Protein AF-A0AAW4BM28-F1 (afdb_monomer_lite)

pLDDT: mean 84.2, std 14.04, range [38.19, 97.25]

Secondary structure (DSSP, 8-state):
-HHHHHHHTT---TTB-GGGEEEE-TTS-EEEE-HHHHHTTS--PPPPPP-TT-EEE-PBP--TT---TTTS-GGGEEEEEESBSS-EEEE--TT--HHHHHHHTT-B-TTEEEEEEEEE-TTSPPEEE-HHHHHHTT--GGGSPP--TT-EEEEEEP---GGGTTS--S---GGGEEEE-SSBSS-EEEE--TT--HHHHHHHTT-B-TT--TT------TT--

Sequence (225 aa):
TFMDILANAGGPTRFAEARRIRVIKANGQVTRFDLTAFTEGLTSTAPPAIQSGDAIFVPEKTDMNEKSWLKVAPDQAVNVIGEVVRPGRIEWSDEMNLMDLLAHVGGPTLRADTTRIKIAIDGQQMQVFDLDAFIQNGAPRSQLPHIQAGTIIRIHDLPQDPSDNKSQWVRQASDASIYVLGQVNAPGRYRFNNDMHFLDILSAADGPTKDADLHNLRVTHRDKS

Organism: Vibrio anguillarum (NCBI:txid55601)

Structure (mmCIF, N/CA/C/O backbone):
data_AF-A0AAW4BM28-F1
#
_entry.id   AF-A0AAW4BM28-F1
#
loop_
_atom_site.group_PDB
_atom_site.id
_atom_site.type_symbol
_atom_site.label_atom_id
_atom_site.label_alt_id
_atom_site.label_comp_id
_atom_site.label_asym_id
_atom_site.label_entity_id
_atom_site.label_seq_id
_atom_site.pdbx_PDB_ins_code
_atom_site.Cartn_x
_atom_site.Cartn_y
_atom_site.Cartn_z
_atom_site.occupancy
_atom_site.B_iso_or_equiv
_atom_site.auth_seq_id
_atom_site.auth_comp_id
_atom_site.auth_asym_id
_atom_site.auth_atom_id
_atom_site.pdbx_PDB_model_num
ATOM 1 N N . THR A 1 1 ? -20.795 -0.289 37.590 1.00 84.56 1 THR A N 1
ATOM 2 C CA . THR A 1 1 ? -20.697 0.514 36.348 1.00 84.56 1 THR A CA 1
ATOM 3 C C . THR A 1 1 ? -19.813 -0.209 35.339 1.00 84.56 1 THR A C 1
ATOM 5 O O . THR A 1 1 ? -19.237 -1.227 35.702 1.00 84.56 1 THR A O 1
ATOM 8 N N . PHE A 1 2 ? -19.704 0.261 34.087 1.00 89.94 2 PHE A N 1
ATOM 9 C CA . PHE A 1 2 ? -18.805 -0.339 33.081 1.00 89.94 2 PHE A CA 1
ATOM 10 C C . PHE A 1 2 ? -17.358 -0.460 33.589 1.00 89.94 2 PHE A C 1
ATOM 12 O O . PHE A 1 2 ? -16.757 -1.528 33.493 1.00 89.94 2 PHE A O 1
ATOM 19 N N . MET A 1 3 ? -16.841 0.609 34.205 1.00 90.12 3 MET A N 1
ATOM 20 C CA . MET A 1 3 ? -15.489 0.631 34.769 1.00 90.12 3 MET A CA 1
ATOM 21 C C . MET A 1 3 ? -15.326 -0.372 35.910 1.00 90.12 3 MET A C 1
ATOM 23 O O . MET A 1 3 ? -14.330 -1.086 35.942 1.00 90.12 3 MET A O 1
ATOM 27 N N . ASP A 1 4 ? -16.324 -0.496 36.790 1.00 89.31 4 ASP A N 1
ATOM 28 C CA . ASP A 1 4 ? -16.272 -1.474 37.886 1.00 89.31 4 ASP A CA 1
ATOM 29 C C . ASP A 1 4 ? -16.245 -2.913 37.362 1.00 89.31 4 ASP A C 1
ATOM 31 O O . ASP A 1 4 ? -15.562 -3.759 37.925 1.00 89.31 4 ASP A O 1
ATOM 35 N N . ILE A 1 5 ? -16.972 -3.204 36.276 1.00 91.06 5 ILE A N 1
ATOM 36 C CA . ILE A 1 5 ? -16.986 -4.544 35.675 1.00 91.06 5 ILE A CA 1
ATOM 37 C C . ILE A 1 5 ? -15.604 -4.879 35.114 1.00 91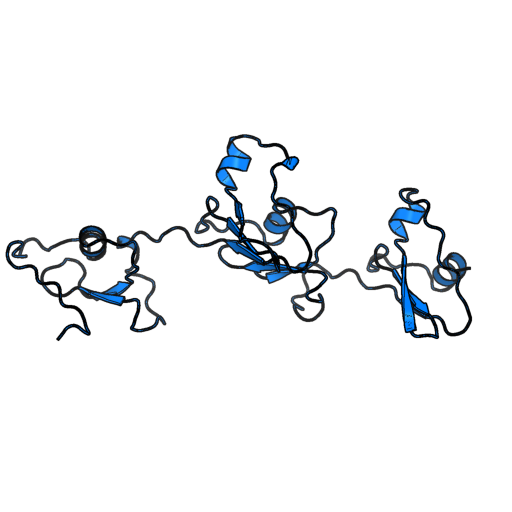.06 5 ILE A C 1
ATOM 39 O O . ILE A 1 5 ? -15.091 -5.963 35.383 1.00 91.06 5 ILE A O 1
ATOM 43 N N . LEU A 1 6 ? -14.981 -3.948 34.386 1.00 89.88 6 LEU A N 1
ATOM 44 C CA . LEU A 1 6 ? -13.621 -4.141 33.885 1.00 89.88 6 LEU A CA 1
ATOM 45 C C . LEU A 1 6 ? -12.610 -4.277 35.026 1.00 89.88 6 LEU A C 1
ATOM 47 O O . LEU A 1 6 ? -11.781 -5.179 34.982 1.00 89.88 6 LEU A O 1
ATOM 51 N N . ALA A 1 7 ? -12.694 -3.434 36.056 1.00 89.19 7 ALA A N 1
ATOM 52 C CA . ALA A 1 7 ? -11.802 -3.494 37.211 1.00 89.19 7 ALA A CA 1
ATOM 53 C C . ALA A 1 7 ? -11.936 -4.826 37.969 1.00 89.19 7 ALA A C 1
ATOM 55 O O . ALA A 1 7 ? -10.931 -5.465 38.274 1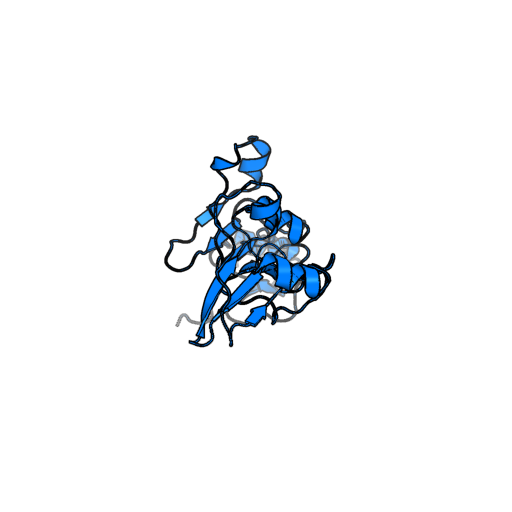.00 89.19 7 ALA A O 1
ATOM 56 N N . ASN A 1 8 ? -13.168 -5.294 38.191 1.00 91.38 8 ASN A N 1
ATOM 57 C CA . ASN A 1 8 ? -13.443 -6.584 38.828 1.00 91.38 8 ASN A CA 1
ATOM 58 C C . ASN A 1 8 ? -12.986 -7.777 37.975 1.00 91.38 8 ASN A C 1
ATOM 60 O O . ASN A 1 8 ? -12.671 -8.830 38.524 1.00 91.38 8 ASN A O 1
ATOM 64 N N . ALA A 1 9 ? -12.919 -7.618 36.650 1.00 88.62 9 ALA A N 1
ATOM 65 C CA . ALA A 1 9 ? -12.361 -8.614 35.737 1.00 88.62 9 ALA A CA 1
ATOM 66 C C . ALA A 1 9 ? -10.817 -8.598 35.676 1.00 88.62 9 ALA A C 1
ATOM 68 O O . ALA A 1 9 ? -10.231 -9.383 34.934 1.00 88.62 9 ALA A O 1
ATOM 69 N N . GLY A 1 10 ? -10.152 -7.720 36.441 1.00 89.00 10 GLY A N 1
ATOM 70 C CA . GLY A 1 10 ? -8.694 -7.555 36.442 1.00 89.00 10 GLY A CA 1
ATOM 71 C C . GLY A 1 10 ? -8.168 -6.533 35.428 1.00 89.00 10 GLY A C 1
ATOM 72 O O . GLY A 1 10 ? -6.957 -6.385 35.281 1.00 89.00 10 GLY A O 1
ATOM 73 N N . GLY A 1 11 ? -9.061 -5.804 34.759 1.00 88.56 11 GLY A N 1
ATOM 74 C CA . GLY A 1 11 ? -8.739 -4.813 33.738 1.00 88.56 11 GLY A CA 1
ATOM 75 C C . GLY A 1 11 ? -8.318 -5.421 32.390 1.00 88.56 11 GLY A C 1
ATOM 76 O O . GLY A 1 11 ? -8.110 -6.630 32.269 1.00 88.56 11 GLY A O 1
ATOM 77 N N . PRO A 1 12 ? -8.192 -4.590 31.340 1.00 88.50 12 PRO A N 1
ATOM 78 C CA . PRO A 1 12 ? -7.595 -5.019 30.081 1.00 88.50 12 PRO A CA 1
ATOM 79 C C . PRO A 1 12 ? -6.132 -5.424 30.296 1.00 88.50 12 PRO A C 1
ATOM 81 O O . PRO A 1 12 ? -5.362 -4.710 30.938 1.00 88.50 12 PRO A O 1
ATOM 84 N N . THR A 1 13 ? -5.727 -6.558 29.729 1.00 89.44 13 THR A N 1
ATOM 85 C CA . THR A 1 13 ? -4.322 -6.982 29.759 1.00 89.44 13 THR A CA 1
ATOM 86 C C . THR A 1 13 ? -3.490 -6.175 28.754 1.00 89.44 13 THR A C 1
ATOM 88 O O . THR A 1 13 ? -4.023 -5.482 27.889 1.00 89.44 13 THR A O 1
ATOM 91 N N . ARG A 1 14 ? -2.156 -6.311 28.783 1.00 82.44 14 ARG A N 1
ATOM 92 C CA . ARG A 1 14 ? -1.272 -5.691 27.770 1.00 82.44 14 ARG A CA 1
ATOM 93 C C . ARG A 1 14 ? -1.559 -6.137 26.328 1.00 82.44 14 ARG A C 1
ATOM 95 O O . ARG A 1 14 ? -1.198 -5.425 25.387 1.00 82.44 14 ARG A O 1
ATOM 102 N N . PHE A 1 15 ? -2.196 -7.298 26.185 1.00 81.94 15 PHE A N 1
ATOM 103 C CA . PHE A 1 15 ? -2.606 -7.897 24.921 1.00 81.94 15 PHE A CA 1
ATOM 104 C C . PHE A 1 15 ? -4.024 -7.506 24.514 1.00 81.94 15 PHE A C 1
ATOM 106 O O . PHE A 1 15 ? -4.463 -7.911 23.456 1.00 81.94 15 PHE A O 1
ATOM 113 N N . ALA A 1 16 ? -4.765 -6.749 25.322 1.00 85.75 16 ALA A N 1
ATOM 114 C CA . ALA A 1 16 ? -6.106 -6.310 24.963 1.00 85.75 16 ALA A CA 1
ATOM 115 C C . ALA A 1 16 ? -6.064 -5.113 24.003 1.00 85.75 16 ALA A C 1
ATOM 117 O O . ALA A 1 16 ? -5.317 -4.155 24.226 1.00 85.75 16 ALA A O 1
ATOM 118 N N . GLU A 1 17 ? -6.911 -5.132 22.977 1.00 89.31 17 GLU A N 1
ATOM 119 C CA . GLU A 1 17 ? -7.177 -3.984 22.114 1.00 89.31 17 GLU A CA 1
ATOM 120 C C . GLU A 1 17 ? -8.236 -3.083 22.770 1.00 89.31 17 GLU A C 1
ATOM 122 O O . GLU A 1 17 ? -9.439 -3.150 22.498 1.00 89.31 17 GLU A O 1
ATOM 127 N N . ALA A 1 18 ? -7.766 -2.264 23.716 1.00 90.44 18 ALA A N 1
ATOM 128 C CA . ALA A 1 18 ? -8.596 -1.407 24.558 1.00 90.44 18 ALA A CA 1
ATOM 129 C C . ALA A 1 18 ? -9.299 -0.270 23.793 1.00 90.44 18 ALA A C 1
ATOM 131 O O . ALA A 1 18 ? -10.268 0.290 24.314 1.00 90.44 18 ALA A O 1
ATOM 132 N N . ARG A 1 19 ? -8.884 0.042 22.557 1.00 90.00 19 ARG A N 1
ATOM 133 C CA . ARG A 1 19 ? -9.572 1.038 21.722 1.00 90.00 19 ARG A CA 1
ATOM 134 C C . ARG A 1 19 ? -10.834 0.492 21.063 1.00 90.00 19 ARG A C 1
ATOM 136 O O . ARG A 1 19 ? -11.683 1.257 20.617 1.00 90.00 19 ARG A O 1
ATOM 143 N N . ARG A 1 20 ? -10.984 -0.837 20.991 1.00 87.31 20 ARG A N 1
ATOM 144 C CA . ARG A 1 20 ? -12.067 -1.506 20.244 1.00 87.31 20 ARG A CA 1
ATOM 145 C C . ARG A 1 20 ? -12.963 -2.374 21.124 1.00 87.31 20 ARG A C 1
ATOM 147 O O . ARG A 1 20 ? -13.491 -3.389 20.661 1.00 87.31 20 ARG A O 1
ATOM 154 N N . ILE A 1 21 ? -13.177 -1.984 22.381 1.00 91.75 21 ILE A N 1
ATOM 155 C CA . ILE A 1 21 ? -14.099 -2.704 23.267 1.00 91.75 21 ILE A CA 1
ATOM 156 C C . ILE A 1 21 ? -15.520 -2.632 22.695 1.00 91.75 21 ILE A C 1
ATOM 158 O O . ILE A 1 21 ? -15.970 -1.596 22.200 1.00 91.75 21 ILE A O 1
ATOM 162 N N . ARG A 1 22 ? -16.245 -3.753 22.756 1.00 93.62 22 ARG A N 1
ATOM 163 C CA . ARG A 1 22 ? -17.639 -3.858 22.312 1.00 93.62 22 ARG A CA 1
ATOM 164 C C . ARG A 1 22 ? -18.534 -4.231 23.483 1.00 93.62 22 ARG A C 1
ATOM 166 O O . ARG A 1 22 ? -18.273 -5.208 24.176 1.00 93.62 22 ARG A O 1
ATOM 173 N N . VAL A 1 23 ? -19.619 -3.492 23.660 1.00 94.50 23 VAL A N 1
ATOM 174 C CA . VAL A 1 23 ? -20.733 -3.861 24.533 1.00 94.50 23 VAL A CA 1
ATOM 175 C C . VAL A 1 23 ? -21.824 -4.453 23.656 1.00 94.50 23 VAL A C 1
ATOM 177 O O . VAL A 1 23 ? -22.392 -3.762 22.813 1.00 94.50 23 VAL A O 1
ATOM 180 N N . ILE A 1 24 ? -22.090 -5.740 23.836 1.00 94.31 24 ILE A N 1
ATOM 181 C CA . ILE A 1 24 ? -23.128 -6.488 23.135 1.00 94.31 24 ILE A CA 1
ATOM 182 C C . ILE A 1 24 ? -24.338 -6.517 24.061 1.00 94.31 24 ILE A C 1
ATOM 184 O O . ILE A 1 24 ? -24.315 -7.170 25.102 1.00 94.31 24 ILE A O 1
ATOM 188 N N . LYS A 1 25 ? -25.374 -5.760 23.713 1.00 92.88 25 LYS A N 1
ATOM 189 C CA . LYS A 1 25 ? -26.609 -5.661 24.486 1.00 92.88 25 LYS A CA 1
ATOM 190 C C . LYS A 1 25 ? -27.423 -6.948 24.352 1.00 92.88 25 LYS A C 1
ATOM 192 O O . LYS A 1 25 ? -27.360 -7.617 23.321 1.00 92.88 25 LYS A O 1
ATOM 197 N N . ALA A 1 26 ? -28.258 -7.251 25.345 1.00 91.62 26 ALA A N 1
ATOM 198 C CA . ALA A 1 26 ? -29.120 -8.443 25.328 1.00 91.62 26 ALA A CA 1
ATOM 199 C C . ALA A 1 26 ? -30.047 -8.541 24.091 1.00 91.62 26 ALA A C 1
ATOM 201 O O . ALA A 1 26 ? -30.439 -9.631 23.686 1.00 91.62 26 ALA A O 1
ATOM 202 N N . ASN A 1 27 ? -30.386 -7.406 23.469 1.00 90.75 27 ASN A N 1
ATOM 203 C CA . ASN A 1 27 ? -31.191 -7.328 22.242 1.00 90.75 27 ASN A CA 1
ATOM 204 C C . ASN A 1 27 ? -30.371 -7.478 20.940 1.00 90.75 27 ASN A C 1
ATOM 206 O O . ASN A 1 27 ? -30.922 -7.307 19.855 1.00 90.75 27 ASN A O 1
ATOM 210 N N . GLY A 1 28 ? -29.063 -7.737 21.033 1.00 88.44 28 GLY A N 1
ATOM 211 C CA . GLY A 1 28 ? -28.145 -7.849 19.898 1.00 88.44 28 GLY A CA 1
ATOM 212 C C . GLY A 1 28 ? -27.528 -6.529 19.423 1.00 88.44 28 GLY A C 1
ATOM 213 O O . GLY A 1 28 ? -26.670 -6.553 18.542 1.00 88.44 28 GLY A O 1
ATOM 214 N N . GLN A 1 29 ? -27.906 -5.377 19.990 1.00 92.69 29 GLN A N 1
ATOM 215 C CA . GLN A 1 29 ? -27.270 -4.099 19.661 1.00 92.69 29 GLN A CA 1
ATOM 216 C C . GLN A 1 29 ? -25.808 -4.093 20.123 1.00 92.69 29 GLN A C 1
ATOM 218 O O . GLN A 1 29 ? -25.507 -4.487 21.246 1.00 92.69 29 GLN A O 1
ATOM 223 N N . VAL A 1 30 ? -24.896 -3.613 19.276 1.00 91.38 30 VAL A N 1
ATOM 224 C CA . VAL A 1 30 ? -23.469 -3.520 19.608 1.00 91.38 30 VAL A CA 1
ATOM 225 C C . VAL A 1 30 ? -23.051 -2.060 19.703 1.00 91.38 30 VAL A C 1
ATOM 227 O O . VAL A 1 30 ? -23.135 -1.321 18.724 1.00 91.38 30 VAL A O 1
ATOM 230 N N . THR A 1 31 ? -22.544 -1.666 20.867 1.00 92.50 31 THR A N 1
ATOM 231 C CA . THR A 1 31 ? -21.975 -0.337 21.109 1.00 92.50 31 THR A CA 1
ATOM 232 C C . THR A 1 31 ? -20.461 -0.455 21.232 1.00 92.50 31 THR A C 1
ATOM 234 O O . THR A 1 31 ? -19.963 -1.250 22.027 1.00 92.50 31 THR A O 1
ATOM 237 N N . ARG A 1 32 ? -19.713 0.323 20.445 1.00 91.25 32 ARG A N 1
ATOM 238 C CA . ARG A 1 32 ? -18.247 0.398 20.549 1.00 91.25 32 ARG A CA 1
ATOM 239 C C . ARG A 1 32 ? -17.847 1.413 21.619 1.00 91.25 32 ARG A C 1
ATOM 241 O O . ARG A 1 32 ? -18.526 2.424 21.787 1.00 91.25 32 ARG A O 1
ATOM 248 N N . PHE A 1 33 ? -16.754 1.145 22.321 1.00 93.06 33 PHE A N 1
ATOM 249 C CA . PHE A 1 33 ? -16.186 2.045 23.316 1.00 93.06 33 PHE A CA 1
ATOM 250 C C . PHE A 1 33 ? -14.657 2.001 23.265 1.00 93.06 33 PHE A C 1
ATOM 252 O O . PHE A 1 33 ? -14.063 0.929 23.373 1.00 93.06 33 PHE A O 1
ATOM 259 N N . ASP A 1 34 ? -14.042 3.173 23.115 1.00 92.62 34 ASP A N 1
ATOM 260 C CA . ASP A 1 34 ? -12.593 3.342 23.191 1.00 92.62 34 ASP A CA 1
ATOM 261 C C . ASP A 1 34 ? -12.208 3.702 24.628 1.00 92.62 34 ASP A C 1
ATOM 263 O O . ASP A 1 34 ? -12.364 4.842 25.079 1.00 92.62 34 ASP A O 1
ATOM 267 N N . LEU A 1 35 ? -11.735 2.700 25.368 1.00 92.31 35 LEU A N 1
ATOM 268 C CA . LEU A 1 35 ? -11.329 2.884 26.755 1.00 92.31 35 LEU A CA 1
ATOM 269 C C . LEU A 1 35 ? -10.053 3.720 26.862 1.00 92.31 35 LEU A C 1
ATOM 271 O O . LEU A 1 35 ? -9.940 4.514 27.792 1.00 92.31 35 LEU A O 1
ATOM 275 N N . THR A 1 36 ? -9.115 3.566 25.925 1.00 90.38 36 THR A N 1
ATOM 276 C CA . THR A 1 36 ? -7.850 4.308 25.928 1.00 90.38 36 THR A CA 1
ATOM 277 C C . THR A 1 36 ? -8.111 5.799 25.766 1.00 90.38 36 THR A C 1
ATOM 279 O O . THR A 1 36 ? -7.716 6.578 26.635 1.00 90.38 36 THR A O 1
ATOM 282 N N . ALA A 1 37 ? -8.869 6.188 24.736 1.00 89.31 37 ALA A N 1
ATOM 283 C CA . ALA A 1 37 ? -9.230 7.580 24.495 1.00 89.31 37 ALA A CA 1
ATOM 284 C C . ALA A 1 37 ? -9.991 8.191 25.681 1.00 89.31 37 ALA A C 1
ATOM 286 O O . ALA A 1 37 ? -9.775 9.355 26.015 1.00 89.31 37 ALA A O 1
ATOM 287 N N . PHE A 1 38 ? -10.858 7.416 26.343 1.00 91.06 38 PHE A N 1
ATOM 288 C CA . PHE A 1 38 ? -11.575 7.874 27.535 1.00 91.06 38 PHE A CA 1
ATOM 289 C C . PHE A 1 38 ? -10.628 8.130 28.714 1.00 91.06 38 PHE A C 1
ATOM 291 O O . PHE A 1 38 ? -10.692 9.189 29.337 1.00 91.06 38 PHE A O 1
ATOM 298 N N . THR A 1 39 ? -9.718 7.196 29.009 1.00 89.00 39 THR A N 1
ATOM 299 C CA . THR A 1 39 ? -8.767 7.336 30.126 1.00 89.00 39 THR A CA 1
ATOM 300 C C . THR A 1 39 ? -7.719 8.423 29.902 1.00 89.00 39 THR A C 1
ATOM 302 O O . THR A 1 39 ? -7.271 9.041 30.863 1.00 89.00 39 THR A O 1
ATOM 305 N N . GLU A 1 40 ? -7.355 8.685 28.645 1.00 91.25 40 GLU A N 1
ATOM 306 C CA . GLU A 1 40 ? -6.420 9.746 28.253 1.00 91.25 40 GLU A CA 1
ATOM 307 C C . GLU A 1 40 ? -7.104 11.120 28.122 1.00 91.25 40 GLU A C 1
ATOM 309 O O . GLU A 1 40 ? -6.440 12.120 27.857 1.00 91.25 40 GLU A O 1
ATOM 314 N N . GLY A 1 41 ? -8.429 11.194 28.309 1.00 89.38 41 GLY A N 1
ATOM 315 C CA . GLY A 1 41 ? -9.197 12.435 28.178 1.00 89.38 41 GLY A CA 1
ATOM 316 C C . GLY A 1 41 ? -9.321 12.945 26.737 1.00 89.38 41 GLY A C 1
ATOM 317 O O . GLY A 1 41 ? -9.676 14.102 26.526 1.00 89.38 41 GLY A O 1
ATOM 318 N N . LEU A 1 42 ? -9.048 12.094 25.745 1.00 85.44 42 LEU A N 1
ATOM 319 C CA . LEU A 1 42 ? -9.147 12.406 24.315 1.00 85.44 42 LEU A CA 1
ATOM 320 C C . LEU A 1 42 ? -10.594 12.368 23.800 1.00 85.44 42 LEU A C 1
ATOM 322 O O . LEU A 1 42 ? -10.876 12.841 22.701 1.00 85.44 42 LEU A O 1
ATOM 326 N N . THR A 1 43 ? -11.524 11.815 24.582 1.00 86.19 43 THR A N 1
ATOM 327 C CA . THR A 1 43 ? -12.956 11.804 24.271 1.00 86.19 43 THR A CA 1
ATOM 328 C C . THR A 1 43 ? -13.795 12.164 25.491 1.00 86.19 43 THR A C 1
ATOM 330 O O . THR A 1 43 ? -13.471 11.804 26.620 1.00 86.19 43 THR A O 1
ATOM 333 N N . SER A 1 44 ? -14.919 12.843 25.259 1.00 85.12 44 SER A N 1
ATOM 334 C CA . SER A 1 44 ? -15.956 13.093 26.274 1.00 85.12 44 SER A CA 1
ATOM 335 C C . SER A 1 44 ? -17.088 12.062 26.223 1.00 85.12 44 SER A C 1
ATOM 337 O O . SER A 1 44 ? -18.128 12.244 26.854 1.00 85.12 44 SER A O 1
ATOM 339 N N . THR A 1 45 ? -16.911 10.986 25.450 1.00 87.12 45 THR A N 1
ATOM 340 C CA . THR A 1 45 ? -17.899 9.909 25.350 1.00 87.12 45 THR A CA 1
ATOM 341 C C . THR A 1 45 ? -18.002 9.190 26.688 1.00 87.12 45 THR A C 1
ATOM 343 O O . THR A 1 45 ? -17.029 8.610 27.166 1.00 87.12 45 THR A O 1
ATOM 346 N N . ALA A 1 46 ? -19.185 9.225 27.300 1.00 88.88 46 ALA A N 1
ATOM 347 C CA . ALA A 1 46 ? -19.419 8.536 28.560 1.00 88.88 46 ALA A CA 1
ATOM 348 C C . ALA A 1 46 ? -19.326 7.006 28.382 1.00 88.88 46 ALA A C 1
ATOM 350 O O . ALA A 1 46 ? -19.740 6.487 27.339 1.00 88.88 46 ALA A O 1
ATOM 351 N N . PRO A 1 47 ? -18.850 6.263 29.400 1.00 90.50 47 PRO A N 1
ATOM 352 C CA . PRO A 1 47 ? -18.878 4.809 29.376 1.00 90.50 47 PRO A CA 1
ATOM 353 C C . PRO A 1 47 ? -20.304 4.278 29.150 1.00 90.50 47 PRO A C 1
ATOM 355 O O . PRO A 1 47 ? -21.247 4.804 29.751 1.00 90.50 47 PRO A O 1
ATOM 358 N N . PRO A 1 48 ? -20.495 3.228 28.329 1.00 90.31 48 PRO A N 1
ATOM 359 C CA . PRO A 1 48 ? -21.819 2.695 28.043 1.00 90.31 48 PRO A CA 1
ATOM 360 C C . PRO A 1 48 ? -22.522 2.195 29.309 1.00 90.31 48 PRO A C 1
ATOM 362 O O . PRO A 1 48 ? -21.912 1.561 30.173 1.00 90.31 48 PRO A O 1
ATOM 365 N N . ALA A 1 49 ? -23.832 2.429 29.402 1.00 91.56 49 ALA A N 1
ATOM 366 C CA . ALA A 1 49 ? -24.645 1.866 30.473 1.00 91.56 49 ALA A CA 1
ATOM 367 C C . ALA A 1 49 ? -24.814 0.347 30.286 1.00 91.56 49 ALA A C 1
ATOM 369 O O . ALA A 1 49 ? -25.250 -0.119 29.227 1.00 91.56 49 ALA A O 1
ATOM 370 N N . ILE A 1 50 ? -24.505 -0.410 31.341 1.00 93.38 50 ILE A N 1
ATOM 371 C CA . ILE A 1 50 ? -24.560 -1.876 31.353 1.00 93.38 50 ILE A CA 1
ATOM 372 C C . ILE A 1 50 ? -25.799 -2.348 32.108 1.00 93.38 50 ILE A C 1
ATOM 374 O O . ILE A 1 50 ? -26.106 -1.853 33.193 1.00 93.38 50 ILE A O 1
ATOM 378 N N . GLN A 1 51 ? -26.505 -3.304 31.517 1.00 92.75 51 GLN A N 1
ATOM 379 C CA . GLN A 1 51 ? -27.707 -3.938 32.042 1.00 92.75 51 GLN A CA 1
ATOM 380 C C . GLN A 1 51 ? -27.519 -5.457 32.123 1.00 92.75 51 GLN A C 1
ATOM 382 O O . GLN A 1 51 ? -26.555 -6.019 31.604 1.00 92.75 51 GLN A O 1
ATOM 387 N N . SER A 1 52 ? -28.448 -6.130 32.803 1.00 91.06 52 SER A N 1
ATOM 388 C CA . SER A 1 52 ? -28.449 -7.591 32.870 1.00 91.06 52 SER A CA 1
ATOM 389 C C . SER A 1 52 ? -28.599 -8.196 31.470 1.00 91.06 52 SER A C 1
ATOM 391 O O . SER A 1 52 ? -29.425 -7.736 30.682 1.00 91.06 52 SER A O 1
ATOM 393 N N . GLY A 1 53 ? -27.795 -9.217 31.172 1.00 90.56 53 GLY A N 1
ATOM 394 C CA . GLY A 1 53 ? -27.759 -9.877 29.864 1.00 90.56 53 GLY A CA 1
ATOM 395 C C . GLY A 1 53 ? -26.819 -9.236 28.839 1.00 90.56 53 GLY A C 1
ATOM 396 O O . GLY A 1 53 ? -26.633 -9.809 27.770 1.00 90.56 53 GLY A O 1
ATOM 397 N N . ASP A 1 54 ? -26.201 -8.094 29.148 1.00 94.56 54 ASP A N 1
ATOM 398 C CA . ASP A 1 54 ? -25.159 -7.521 28.297 1.00 94.56 54 ASP A CA 1
ATOM 399 C C . ASP A 1 54 ? -23.837 -8.295 28.438 1.00 94.56 54 ASP A C 1
ATOM 401 O O . ASP A 1 54 ? -23.494 -8.790 29.514 1.00 94.56 54 ASP A O 1
ATOM 405 N N . ALA A 1 55 ? -23.050 -8.329 27.364 1.00 92.38 55 ALA A N 1
ATOM 406 C CA . ALA A 1 55 ? -21.693 -8.860 27.358 1.00 92.38 55 ALA A CA 1
ATOM 407 C C . ALA A 1 55 ? -20.684 -7.772 26.971 1.00 92.38 55 ALA A C 1
ATOM 409 O O . ALA A 1 55 ? -20.903 -7.005 26.033 1.00 92.38 55 ALA A O 1
ATOM 410 N N . ILE A 1 56 ? -19.549 -7.727 27.671 1.00 93.06 56 ILE A N 1
ATOM 411 C CA . ILE A 1 56 ? -18.412 -6.877 27.308 1.00 93.06 56 ILE A CA 1
ATOM 412 C C . ILE A 1 56 ? -17.383 -7.761 26.614 1.00 93.06 56 ILE A C 1
ATOM 414 O O . ILE A 1 56 ? -16.841 -8.690 27.208 1.00 93.06 56 ILE A O 1
ATOM 418 N N . PHE A 1 57 ? -17.119 -7.466 25.350 1.00 92.44 57 PHE A N 1
ATOM 419 C CA . PHE A 1 57 ? -16.106 -8.132 24.555 1.00 92.44 57 PHE A CA 1
ATOM 420 C C . PHE A 1 57 ? -14.893 -7.216 24.407 1.00 92.44 57 PHE A C 1
ATOM 422 O O . PHE A 1 57 ? -14.987 -6.135 23.818 1.00 92.44 57 PHE A O 1
ATOM 429 N N . VAL A 1 58 ? -13.754 -7.675 24.916 1.00 91.69 58 VAL A N 1
ATOM 430 C CA . VAL A 1 58 ? -12.458 -7.012 24.769 1.00 91.69 58 VAL A CA 1
ATOM 431 C C . VAL A 1 58 ? -11.637 -7.837 23.774 1.00 91.69 58 VAL A C 1
ATOM 433 O O . VAL A 1 58 ? -11.270 -8.964 24.108 1.00 91.69 58 VAL A O 1
ATOM 436 N N . PRO A 1 59 ? -11.401 -7.339 22.547 1.00 82.25 59 PRO A N 1
ATOM 437 C CA . PRO A 1 59 ? -10.575 -8.054 21.585 1.00 82.25 59 PRO A CA 1
ATOM 438 C C . PRO A 1 59 ? -9.127 -8.156 22.067 1.00 82.25 59 PRO A C 1
ATOM 440 O O . PRO A 1 59 ? -8.649 -7.322 22.835 1.00 82.25 59 PRO A O 1
ATOM 443 N N . GLU A 1 60 ? -8.421 -9.170 21.584 1.00 83.62 60 GLU A N 1
ATOM 444 C CA . GLU A 1 60 ? -6.965 -9.227 21.662 1.00 83.62 60 GLU A CA 1
ATOM 445 C C . GLU A 1 60 ? -6.372 -8.304 20.587 1.00 83.62 60 GLU A C 1
ATOM 447 O O . GLU A 1 60 ? -6.937 -8.173 19.500 1.00 83.62 60 GLU A O 1
ATOM 452 N N . LYS A 1 61 ? -5.239 -7.667 20.882 1.00 78.69 61 LYS A N 1
ATOM 453 C CA . LYS A 1 61 ? -4.395 -7.018 19.887 1.00 78.69 61 LYS A CA 1
ATOM 454 C C . LYS A 1 61 ? -3.981 -8.084 18.897 1.00 78.69 61 LYS A C 1
ATOM 456 O O . LYS A 1 61 ? -3.396 -9.097 19.268 1.00 78.69 61 LYS A O 1
ATOM 461 N N . THR A 1 62 ? -4.274 -7.848 17.636 1.00 65.50 62 THR A N 1
ATOM 462 C CA . THR A 1 62 ? -3.774 -8.667 16.546 1.00 65.50 62 THR A CA 1
ATOM 463 C C . THR A 1 62 ? -2.257 -8.510 16.529 1.00 65.50 62 THR A C 1
ATOM 465 O O . THR A 1 62 ? -1.728 -7.502 16.061 1.00 65.50 62 THR A O 1
ATOM 468 N N . ASP A 1 63 ? -1.544 -9.475 17.119 1.00 55.44 63 ASP A N 1
ATOM 469 C CA . ASP A 1 63 ? -0.090 -9.541 17.028 1.00 55.44 63 ASP A CA 1
ATOM 470 C C . ASP A 1 63 ? 0.277 -9.471 15.546 1.00 55.44 63 ASP A C 1
ATOM 472 O O . ASP A 1 63 ? -0.134 -10.312 14.742 1.00 55.44 63 ASP A O 1
ATOM 476 N N . MET A 1 64 ? 1.087 -8.474 15.190 1.00 52.84 64 MET A N 1
ATOM 477 C CA . MET A 1 64 ? 1.534 -8.191 13.819 1.00 52.84 64 MET A CA 1
ATOM 478 C C . MET A 1 64 ? 2.275 -9.374 13.153 1.00 52.84 64 MET A C 1
ATOM 480 O O . MET A 1 64 ? 2.639 -9.297 11.982 1.00 52.84 64 MET A O 1
ATOM 484 N N . ASN A 1 65 ? 2.499 -10.471 13.887 1.00 51.78 65 ASN A N 1
ATOM 485 C CA . ASN A 1 65 ? 3.192 -11.678 13.448 1.00 51.78 65 ASN A CA 1
ATOM 486 C C . ASN A 1 65 ? 2.286 -12.904 13.226 1.00 51.78 65 ASN A C 1
ATOM 488 O O . ASN A 1 65 ? 2.767 -13.896 12.670 1.00 51.78 65 ASN A O 1
ATOM 492 N N . GLU A 1 66 ? 1.000 -12.885 13.594 1.00 47.00 66 GLU A N 1
ATOM 493 C CA . GLU A 1 66 ? 0.111 -14.004 13.265 1.00 47.00 66 GLU A CA 1
ATOM 494 C C . GLU A 1 66 ? -0.497 -13.827 11.871 1.00 47.00 66 GLU A C 1
ATOM 496 O O . GLU A 1 66 ? -1.402 -13.027 11.644 1.00 47.00 66 GLU A O 1
ATOM 501 N N . LYS A 1 67 ? -0.015 -14.645 10.924 1.00 45.19 67 LYS A N 1
ATOM 502 C CA . LYS A 1 67 ? -0.559 -14.828 9.567 1.00 45.19 67 LYS A CA 1
ATOM 503 C C . LYS A 1 67 ? -1.968 -15.438 9.580 1.00 45.19 67 LYS A C 1
ATOM 505 O O . LYS A 1 67 ? -2.210 -16.466 8.951 1.00 45.19 67 LYS A O 1
ATOM 510 N N . SER A 1 68 ? -2.922 -14.830 10.271 1.00 47.66 68 SER A N 1
ATOM 511 C CA . SER A 1 68 ? -4.325 -15.189 10.142 1.00 47.66 68 SER A CA 1
ATOM 512 C C . SER A 1 68 ? -5.036 -14.103 9.350 1.00 47.66 68 SER A C 1
ATOM 514 O O . SER A 1 68 ? -5.734 -13.249 9.886 1.00 47.66 68 SER A O 1
ATOM 516 N N . TRP A 1 69 ? -4.895 -14.179 8.027 1.00 51.72 69 TRP A N 1
ATOM 517 C CA . TRP A 1 69 ? -5.728 -13.445 7.065 1.00 51.72 69 TRP A CA 1
ATOM 518 C C . TRP A 1 69 ? -7.241 -13.698 7.271 1.00 51.72 69 TRP A C 1
ATOM 520 O O . TRP A 1 69 ? -8.062 -12.992 6.694 1.00 51.72 69 TRP A O 1
ATOM 530 N N . LEU A 1 70 ? -7.599 -14.679 8.112 1.00 50.56 70 LEU A N 1
ATOM 531 C CA . LEU A 1 70 ? -8.949 -15.007 8.572 1.00 50.56 70 LEU A CA 1
ATOM 532 C C . LEU A 1 70 ? -9.431 -14.174 9.779 1.00 50.56 70 LEU A C 1
ATOM 534 O O . LEU A 1 70 ? -10.637 -14.113 9.996 1.00 50.56 70 LEU A O 1
ATOM 538 N N . LYS A 1 71 ? -8.541 -13.553 10.574 1.00 51.91 71 LYS A N 1
ATOM 539 C CA . LYS A 1 71 ? -8.922 -12.829 11.808 1.00 51.91 71 LYS A CA 1
ATOM 540 C C . LYS A 1 71 ? -9.318 -11.367 11.573 1.00 51.91 71 LYS A C 1
ATOM 542 O O . LYS A 1 71 ? -10.109 -10.839 12.348 1.00 51.91 71 LYS A O 1
ATOM 547 N N . VAL A 1 72 ? -8.823 -10.724 10.511 1.00 57.12 72 VAL A N 1
ATOM 548 C CA . VAL A 1 72 ? -9.172 -9.328 10.195 1.00 57.12 72 VAL A CA 1
ATOM 549 C C . VAL A 1 72 ? -10.297 -9.302 9.166 1.00 57.12 72 VAL A C 1
ATOM 551 O O . VAL A 1 72 ? -10.107 -9.675 8.000 1.00 57.12 72 VAL A O 1
ATOM 554 N N . ALA A 1 73 ? -11.481 -8.878 9.602 1.00 61.31 73 ALA A N 1
ATOM 555 C CA . ALA A 1 73 ? -12.647 -8.779 8.740 1.00 61.31 73 ALA A CA 1
ATOM 556 C C . ALA A 1 73 ? -12.385 -7.794 7.571 1.00 61.31 73 ALA A C 1
ATOM 558 O O . ALA A 1 73 ? -11.632 -6.830 7.740 1.00 61.31 73 ALA A O 1
ATOM 559 N N . PRO A 1 74 ? -12.922 -8.041 6.357 1.00 61.34 74 PRO A N 1
ATOM 560 C CA . PRO A 1 74 ? -12.642 -7.209 5.179 1.00 61.34 74 PRO A CA 1
ATOM 561 C C . PRO A 1 74 ? -12.981 -5.723 5.369 1.00 61.34 74 PRO A C 1
ATOM 563 O O . PRO A 1 74 ? -12.311 -4.867 4.802 1.00 61.34 74 PRO A O 1
ATOM 566 N N . ASP A 1 75 ? -13.987 -5.430 6.192 1.00 71.31 75 ASP A N 1
ATOM 567 C CA . ASP A 1 75 ? -14.458 -4.092 6.564 1.00 71.31 75 ASP A CA 1
ATOM 568 C C . ASP A 1 75 ? -13.554 -3.378 7.583 1.00 71.31 75 ASP A C 1
ATOM 570 O O . ASP A 1 75 ? -13.839 -2.250 7.975 1.00 71.31 75 ASP A O 1
ATOM 574 N N . GLN A 1 76 ? -12.462 -4.012 8.018 1.00 80.50 76 GLN A N 1
ATOM 575 C CA . GLN A 1 76 ? -11.511 -3.458 8.987 1.00 80.50 76 GLN A CA 1
ATOM 576 C C . GLN A 1 76 ? -10.067 -3.475 8.484 1.00 80.50 76 GLN A C 1
ATOM 578 O O . GLN A 1 76 ? -9.136 -3.285 9.267 1.00 80.50 76 GLN A O 1
ATOM 583 N N . ALA A 1 77 ? -9.861 -3.739 7.194 1.00 88.25 77 ALA A N 1
ATOM 584 C CA . ALA A 1 77 ? -8.533 -3.983 6.663 1.00 88.25 77 ALA A CA 1
ATOM 585 C C . ALA A 1 77 ? -8.284 -3.301 5.326 1.00 88.25 77 ALA A C 1
ATOM 587 O O . ALA A 1 77 ? -9.197 -3.111 4.529 1.00 88.25 77 ALA A O 1
ATOM 588 N N . VAL A 1 78 ? -7.015 -3.030 5.050 1.00 94.00 78 VAL A N 1
ATOM 589 C CA . VAL A 1 78 ? -6.517 -2.632 3.734 1.00 94.00 78 VAL A CA 1
ATOM 590 C C . VAL A 1 78 ? -5.721 -3.792 3.152 1.00 94.00 78 VAL A C 1
ATOM 592 O O . VAL A 1 78 ? -4.964 -4.461 3.856 1.00 94.00 78 VAL A O 1
ATOM 595 N N . ASN A 1 79 ? -5.898 -4.069 1.864 1.00 94.00 79 ASN A N 1
ATOM 596 C CA . ASN A 1 79 ? -5.163 -5.127 1.183 1.00 94.00 79 ASN A CA 1
ATOM 597 C C . ASN A 1 79 ? -3.993 -4.532 0.398 1.00 94.00 79 ASN A C 1
ATOM 599 O O . ASN A 1 79 ? -4.217 -3.781 -0.549 1.00 94.00 79 ASN A O 1
ATOM 603 N N . VAL A 1 80 ? -2.761 -4.881 0.763 1.00 96.31 80 VAL A N 1
ATOM 604 C CA . VAL A 1 80 ? -1.553 -4.438 0.057 1.00 96.31 80 VAL A CA 1
ATOM 605 C C . VAL A 1 80 ? -0.995 -5.607 -0.746 1.00 96.31 80 VAL A C 1
ATOM 607 O O . VAL A 1 80 ? -0.641 -6.643 -0.184 1.00 96.31 80 VAL A O 1
ATOM 610 N N . ILE A 1 81 ? -0.921 -5.458 -2.068 1.00 92.69 81 ILE A N 1
ATOM 611 C CA . ILE A 1 81 ? -0.514 -6.527 -2.988 1.00 92.69 81 ILE A CA 1
ATOM 612 C C . ILE A 1 81 ? 0.550 -6.061 -3.985 1.00 92.69 81 ILE A C 1
ATOM 614 O O . ILE A 1 81 ? 0.637 -4.879 -4.325 1.00 92.69 81 ILE A O 1
ATOM 618 N N . GLY A 1 82 ? 1.308 -7.027 -4.504 1.00 92.31 82 GLY A N 1
ATOM 619 C CA . GLY A 1 82 ? 2.358 -6.807 -5.496 1.00 92.31 82 GLY A CA 1
ATOM 620 C C . GLY A 1 82 ? 3.739 -6.627 -4.868 1.00 92.31 82 GLY A C 1
ATOM 621 O O . GLY A 1 82 ? 4.051 -7.308 -3.892 1.00 92.31 82 GLY A O 1
ATOM 622 N N . GLU A 1 83 ? 4.556 -5.742 -5.440 1.00 94.25 83 GLU A N 1
ATOM 623 C CA . GLU A 1 83 ? 5.990 -5.605 -5.140 1.00 94.25 83 GLU A CA 1
ATOM 624 C C . GLU A 1 83 ? 6.280 -4.868 -3.821 1.00 94.25 83 GLU A C 1
ATOM 626 O O . GLU A 1 83 ? 6.776 -3.743 -3.779 1.00 94.25 83 GLU A O 1
ATOM 631 N N . VAL A 1 84 ? 5.992 -5.542 -2.709 1.00 96.06 84 VAL A N 1
ATOM 632 C CA . VAL A 1 84 ? 6.362 -5.144 -1.342 1.00 96.06 84 VAL A CA 1
ATOM 633 C C . VAL A 1 84 ? 6.988 -6.325 -0.600 1.00 96.06 84 VAL A C 1
ATOM 635 O O . VAL A 1 84 ? 6.808 -7.476 -0.994 1.00 96.06 84 VAL A O 1
ATOM 638 N N . VAL A 1 85 ? 7.718 -6.075 0.491 1.00 93.44 85 VAL A N 1
ATOM 639 C CA . VAL A 1 85 ? 8.437 -7.147 1.214 1.00 93.44 85 VAL A CA 1
ATOM 640 C C . VAL A 1 85 ? 7.480 -8.191 1.812 1.00 93.44 85 VAL A C 1
ATOM 642 O O . VAL A 1 85 ? 7.775 -9.387 1.797 1.00 93.44 85 VAL A O 1
ATOM 645 N N . ARG A 1 86 ? 6.332 -7.764 2.349 1.00 92.31 86 ARG A N 1
ATOM 646 C CA . ARG A 1 86 ? 5.315 -8.635 2.964 1.00 92.31 86 ARG A CA 1
ATOM 647 C C . ARG A 1 86 ? 3.906 -8.255 2.492 1.00 92.31 86 ARG A C 1
ATOM 649 O O . ARG A 1 86 ? 3.200 -7.563 3.225 1.00 92.31 86 ARG A O 1
ATOM 656 N N . PRO A 1 87 ? 3.475 -8.688 1.294 1.00 92.88 87 PRO A N 1
ATOM 657 C CA . PRO A 1 87 ? 2.123 -8.419 0.819 1.00 92.88 87 PRO A CA 1
ATOM 658 C C . PRO A 1 87 ? 1.092 -9.147 1.686 1.00 92.88 87 PRO A C 1
ATOM 660 O O . PRO A 1 87 ? 1.340 -10.245 2.194 1.00 92.88 87 PRO A O 1
ATOM 663 N N . GLY A 1 88 ? -0.086 -8.551 1.832 1.00 89.56 88 GLY A N 1
ATOM 664 C CA . GLY A 1 88 ? -1.173 -9.131 2.601 1.00 89.56 88 GLY A CA 1
ATOM 665 C C . GLY A 1 88 ? -2.195 -8.114 3.083 1.00 89.56 88 GLY A C 1
ATOM 666 O O . GLY A 1 88 ? -2.155 -6.923 2.771 1.00 89.56 88 GLY A O 1
ATOM 667 N N . ARG A 1 89 ? -3.133 -8.631 3.874 1.00 88.88 89 ARG A N 1
ATOM 668 C CA . ARG A 1 89 ? -4.157 -7.842 4.544 1.00 88.88 89 ARG A CA 1
ATOM 669 C C . ARG A 1 89 ? -3.578 -7.221 5.811 1.00 88.88 89 ARG A C 1
ATOM 671 O O . ARG A 1 89 ? -3.088 -7.949 6.669 1.00 88.88 89 ARG A O 1
ATOM 678 N N . ILE A 1 90 ? -3.683 -5.903 5.918 1.00 89.00 90 ILE A N 1
ATOM 679 C CA . ILE A 1 90 ? -3.224 -5.112 7.057 1.00 89.00 90 ILE A CA 1
ATOM 680 C C . ILE A 1 90 ? -4.441 -4.554 7.784 1.00 89.00 90 ILE A C 1
ATOM 682 O O . ILE A 1 90 ? -5.353 -4.025 7.148 1.00 89.00 90 ILE A O 1
ATOM 686 N N . GLU A 1 91 ? -4.473 -4.687 9.107 1.00 87.62 91 GLU A N 1
ATOM 687 C CA . GLU A 1 91 ? -5.505 -4.047 9.921 1.00 87.62 91 GLU A CA 1
ATOM 688 C C . GLU A 1 91 ? -5.444 -2.525 9.756 1.00 87.62 91 GLU A C 1
ATOM 690 O O . GLU A 1 91 ? -4.370 -1.925 9.787 1.00 87.62 91 GLU A O 1
ATOM 695 N N . TRP A 1 92 ? -6.606 -1.915 9.541 1.00 89.06 92 TRP A N 1
ATOM 696 C CA . TRP A 1 92 ? -6.736 -0.487 9.292 1.00 89.06 92 TRP A CA 1
ATOM 697 C C . TRP A 1 92 ? -7.208 0.259 10.537 1.00 89.06 92 TRP A C 1
ATOM 699 O O . TRP A 1 92 ? -8.091 -0.218 11.258 1.00 89.06 92 TRP A O 1
ATOM 709 N N . SER A 1 93 ? -6.661 1.455 10.739 1.00 88.19 93 SER A N 1
ATOM 710 C CA . SER A 1 93 ? -7.124 2.446 11.708 1.00 88.19 93 SER A CA 1
ATOM 711 C C . SER A 1 93 ? -7.128 3.823 11.054 1.00 88.19 93 SER A C 1
ATOM 713 O O . SER A 1 93 ? -6.239 4.109 10.257 1.00 88.19 93 SER A O 1
ATOM 715 N N . ASP A 1 94 ? -8.088 4.683 11.393 1.00 84.56 94 ASP A N 1
ATOM 716 C CA . ASP A 1 94 ? -8.262 5.986 10.729 1.00 84.56 94 ASP A CA 1
ATOM 717 C C . ASP A 1 94 ? -7.142 6.993 11.050 1.00 84.56 94 ASP A C 1
ATOM 719 O O . ASP A 1 94 ? -7.021 8.032 10.403 1.00 84.56 94 ASP A O 1
ATOM 723 N N . GLU A 1 95 ? -6.278 6.679 12.017 1.00 86.50 95 GLU A N 1
ATOM 724 C CA . GLU A 1 95 ? -5.058 7.434 12.309 1.00 86.50 95 GLU A CA 1
ATOM 725 C C . GLU A 1 95 ? -3.880 7.047 11.398 1.00 86.50 95 GLU A C 1
ATOM 727 O O . GLU A 1 95 ? -2.855 7.733 11.398 1.00 86.50 95 GLU A O 1
ATOM 732 N N . MET A 1 96 ? -3.998 5.949 10.644 1.00 91.56 96 MET A N 1
ATOM 733 C CA . MET A 1 96 ? -2.967 5.478 9.721 1.00 91.56 96 MET A CA 1
ATOM 734 C C . MET A 1 96 ? -3.055 6.198 8.374 1.00 91.56 96 MET A C 1
ATOM 736 O O . MET A 1 96 ? -4.084 6.737 7.973 1.00 91.56 96 MET A O 1
ATOM 740 N N . ASN A 1 97 ? -1.954 6.177 7.630 1.00 95.44 97 ASN A N 1
ATOM 741 C CA . ASN A 1 97 ? -1.896 6.634 6.244 1.00 95.44 97 ASN A CA 1
ATOM 742 C C . ASN A 1 97 ? -1.116 5.643 5.357 1.00 95.44 97 ASN A C 1
ATOM 744 O O . ASN A 1 97 ? -0.651 4.594 5.812 1.00 95.44 97 ASN A O 1
ATOM 748 N N . LEU A 1 98 ? -0.962 5.978 4.070 1.00 96.44 98 LEU A N 1
ATOM 749 C CA . LEU A 1 98 ? -0.249 5.142 3.096 1.00 96.44 98 LEU A CA 1
ATOM 750 C C . LEU A 1 98 ? 1.176 4.791 3.547 1.00 96.44 98 LEU A C 1
ATOM 752 O O . LEU A 1 98 ? 1.619 3.663 3.341 1.00 96.44 98 LEU A O 1
ATOM 756 N N . MET A 1 99 ? 1.893 5.734 4.161 1.00 96.56 99 MET A N 1
ATOM 757 C CA . MET A 1 99 ? 3.271 5.506 4.598 1.00 96.56 99 MET A CA 1
ATOM 758 C C . MET A 1 99 ? 3.338 4.487 5.731 1.00 96.56 99 MET A C 1
ATOM 760 O O . MET A 1 99 ? 4.228 3.640 5.726 1.00 96.56 99 MET A O 1
ATOM 764 N N . ASP A 1 100 ? 2.376 4.516 6.655 1.00 95.81 100 ASP A N 1
ATOM 765 C CA . ASP A 1 100 ? 2.300 3.541 7.747 1.00 95.81 100 ASP A CA 1
ATOM 766 C C . ASP A 1 100 ? 2.036 2.132 7.205 1.00 95.81 100 ASP A C 1
ATOM 768 O O . ASP A 1 100 ? 2.664 1.168 7.641 1.00 95.81 100 ASP A O 1
ATOM 772 N N . LEU A 1 101 ? 1.165 2.010 6.197 1.00 95.81 101 LEU A N 1
ATOM 773 C CA . LEU A 1 101 ? 0.907 0.739 5.517 1.00 95.81 101 LEU A CA 1
ATOM 774 C C . LEU A 1 101 ? 2.143 0.220 4.781 1.00 95.81 101 LEU A C 1
ATOM 776 O O . LEU A 1 101 ? 2.476 -0.957 4.913 1.00 95.81 101 LEU A O 1
ATOM 780 N N . LEU A 1 102 ? 2.840 1.085 4.035 1.00 96.50 102 LEU A N 1
ATOM 781 C CA . LEU A 1 102 ? 4.076 0.718 3.344 1.00 96.50 102 LEU A CA 1
ATOM 782 C C . LEU A 1 102 ? 5.152 0.280 4.342 1.00 96.50 102 LEU A C 1
ATOM 784 O O . LEU A 1 102 ? 5.784 -0.754 4.139 1.00 96.50 102 LEU A O 1
ATOM 788 N N . ALA A 1 103 ? 5.321 0.996 5.453 1.00 95.25 103 ALA A N 1
ATOM 789 C CA . ALA A 1 103 ? 6.241 0.604 6.516 1.00 95.25 103 ALA A CA 1
ATOM 790 C C . ALA A 1 103 ? 5.855 -0.751 7.137 1.00 95.25 103 ALA A C 1
ATOM 792 O O . ALA A 1 103 ? 6.718 -1.610 7.337 1.00 95.25 103 ALA A O 1
ATOM 793 N N . HIS A 1 104 ? 4.559 -0.984 7.371 1.00 92.38 104 HIS A N 1
ATOM 794 C CA . HIS A 1 104 ? 4.035 -2.235 7.923 1.00 92.38 104 HIS A CA 1
ATOM 795 C C . HIS A 1 104 ? 4.399 -3.446 7.048 1.00 92.38 104 HIS A C 1
ATOM 797 O O . HIS A 1 104 ? 4.911 -4.459 7.542 1.00 92.38 104 HIS A O 1
ATOM 803 N N . VAL A 1 105 ? 4.221 -3.327 5.728 1.00 94.25 105 VAL A N 1
ATOM 804 C CA . VAL A 1 105 ? 4.593 -4.383 4.767 1.00 94.25 105 VAL A CA 1
ATOM 805 C C . VAL A 1 105 ? 6.099 -4.466 4.503 1.00 94.25 105 VAL A C 1
ATOM 807 O O . VAL A 1 105 ? 6.530 -5.318 3.734 1.00 94.25 105 VAL A O 1
ATOM 810 N N . GLY A 1 106 ? 6.918 -3.639 5.161 1.00 94.19 106 GLY A N 1
ATOM 811 C CA . GLY A 1 106 ? 8.378 -3.637 5.029 1.00 94.19 106 GLY A CA 1
ATOM 812 C C . GLY A 1 106 ? 8.911 -2.830 3.844 1.00 94.19 106 GLY A C 1
ATOM 813 O O . GLY A 1 106 ? 10.079 -2.974 3.504 1.00 94.19 106 GLY A O 1
ATOM 814 N N . GLY A 1 107 ? 8.074 -1.985 3.248 1.00 95.25 107 GLY A N 1
ATOM 815 C CA . GLY A 1 107 ? 8.396 -1.123 2.119 1.00 95.25 107 GLY A CA 1
ATOM 816 C C . GLY A 1 107 ? 8.231 -1.795 0.750 1.00 95.25 107 GLY A C 1
ATOM 817 O O . GLY A 1 107 ? 8.031 -3.015 0.666 1.00 95.25 10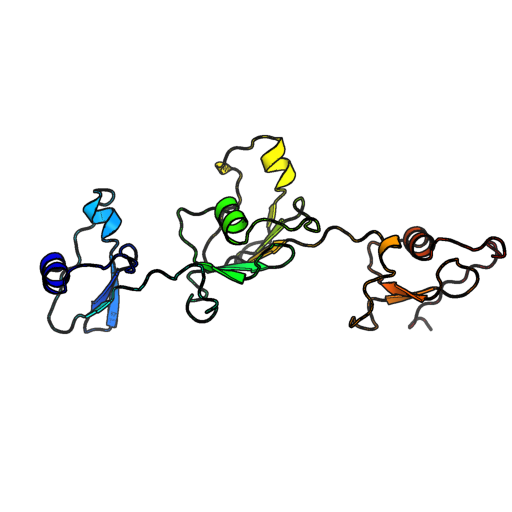7 GLY A O 1
ATOM 818 N N . PRO A 1 108 ? 8.298 -0.998 -0.333 1.00 95.62 108 PRO A N 1
ATOM 819 C CA . PRO A 1 108 ? 8.412 -1.506 -1.699 1.00 95.62 108 PRO A CA 1
ATOM 820 C C . PRO A 1 108 ? 9.693 -2.334 -1.893 1.00 95.62 108 PRO A C 1
ATOM 822 O O . PRO A 1 108 ? 10.717 -2.061 -1.263 1.00 95.62 108 PRO A O 1
ATOM 825 N N . THR A 1 109 ? 9.654 -3.350 -2.760 1.00 93.31 109 THR A N 1
ATOM 826 C CA . THR A 1 109 ? 10.871 -4.087 -3.152 1.00 93.31 109 THR A CA 1
ATOM 827 C C . THR A 1 109 ? 11.732 -3.250 -4.105 1.00 93.31 109 THR A C 1
ATOM 829 O O . THR A 1 109 ? 11.281 -2.252 -4.658 1.00 93.31 109 THR A O 1
ATOM 832 N N . LEU A 1 110 ? 12.965 -3.689 -4.378 1.00 87.62 110 LEU A N 1
ATOM 833 C CA . LEU A 1 110 ? 13.821 -3.067 -5.405 1.00 87.62 110 LEU A CA 1
ATOM 834 C C . LEU A 1 110 ? 13.242 -3.153 -6.825 1.00 87.62 110 LEU A C 1
ATOM 836 O O . LEU A 1 110 ? 13.710 -2.459 -7.721 1.00 87.62 110 LEU A O 1
ATOM 840 N N . ARG A 1 111 ? 12.265 -4.038 -7.044 1.00 86.12 111 ARG A N 1
ATOM 841 C CA . ARG A 1 111 ? 11.590 -4.195 -8.330 1.00 86.12 111 ARG A CA 1
ATOM 842 C C . ARG A 1 111 ? 10.321 -3.363 -8.405 1.00 86.12 111 ARG A C 1
ATOM 844 O O . ARG A 1 111 ? 9.689 -3.404 -9.443 1.00 86.12 111 ARG A O 1
ATOM 851 N N . ALA A 1 112 ? 9.920 -2.662 -7.350 1.00 90.62 112 ALA A N 1
ATOM 852 C CA . ALA A 1 112 ? 8.657 -1.945 -7.309 1.00 90.62 112 ALA A CA 1
ATOM 853 C C . ALA A 1 112 ? 8.651 -0.698 -8.203 1.00 90.62 112 ALA A C 1
ATOM 855 O O . ALA A 1 112 ? 9.545 0.138 -8.113 1.00 90.62 112 ALA A O 1
ATOM 856 N N . ASP A 1 113 ? 7.592 -0.524 -8.994 1.00 91.56 113 ASP A N 1
ATOM 857 C CA . ASP A 1 113 ? 7.251 0.758 -9.611 1.00 91.56 113 ASP A CA 1
ATOM 858 C C . ASP A 1 113 ? 6.543 1.649 -8.577 1.00 91.56 113 ASP A C 1
ATOM 860 O O . ASP A 1 113 ? 5.319 1.600 -8.392 1.00 91.56 113 ASP A O 1
ATOM 864 N N . THR A 1 114 ? 7.336 2.452 -7.870 1.00 94.38 114 THR A N 1
ATOM 865 C CA . THR A 1 114 ? 6.883 3.415 -6.855 1.00 94.38 114 THR A CA 1
ATOM 866 C C . THR A 1 114 ? 6.279 4.684 -7.455 1.00 94.38 114 THR A C 1
ATOM 868 O O . THR A 1 114 ? 5.576 5.413 -6.753 1.00 94.38 114 THR A O 1
ATOM 871 N N . THR A 1 115 ? 6.453 4.919 -8.757 1.00 93.62 115 THR A N 1
ATOM 872 C CA . THR A 1 115 ? 5.885 6.081 -9.460 1.00 93.62 115 THR A CA 1
ATOM 873 C C . THR A 1 115 ? 4.410 5.884 -9.823 1.00 93.62 115 THR A C 1
ATOM 875 O O . THR A 1 115 ? 3.690 6.839 -10.117 1.00 93.62 115 THR A O 1
ATOM 878 N N . ARG A 1 116 ? 3.922 4.632 -9.795 1.00 91.81 116 ARG A N 1
ATOM 879 C CA . ARG A 1 116 ? 2.564 4.263 -10.232 1.00 91.81 116 ARG A CA 1
ATOM 880 C C . ARG A 1 116 ? 1.846 3.329 -9.262 1.00 91.81 116 ARG A C 1
ATOM 882 O O . ARG A 1 116 ? 1.231 2.335 -9.674 1.00 91.81 116 ARG A O 1
ATOM 889 N N . ILE A 1 117 ? 1.854 3.664 -7.975 1.00 96.69 117 ILE A N 1
ATOM 890 C CA . ILE A 1 117 ? 1.083 2.922 -6.972 1.00 96.69 117 ILE A CA 1
ATOM 891 C C . ILE A 1 117 ? -0.409 3.107 -7.263 1.00 96.69 117 ILE A C 1
ATOM 893 O O . ILE A 1 117 ? -0.905 4.231 -7.312 1.00 96.69 117 ILE A O 1
ATOM 897 N N . LYS A 1 118 ? -1.140 2.005 -7.469 1.00 96.56 118 LYS A N 1
ATOM 898 C CA . LYS A 1 118 ? -2.586 2.042 -7.735 1.00 96.56 118 LYS A CA 1
ATOM 899 C C . LYS A 1 118 ? -3.364 1.830 -6.448 1.00 96.56 118 LYS A C 1
ATOM 901 O O . LYS A 1 118 ? -3.121 0.861 -5.733 1.00 96.56 118 LYS A O 1
ATOM 906 N N . ILE A 1 119 ? -4.334 2.697 -6.203 1.00 97.25 119 ILE A N 1
ATOM 907 C CA . ILE A 1 119 ? -5.190 2.686 -5.022 1.00 97.25 119 ILE A CA 1
ATOM 908 C C . ILE A 1 119 ? -6.626 2.555 -5.509 1.00 97.25 119 ILE A C 1
ATOM 910 O O . ILE A 1 119 ? -7.136 3.404 -6.240 1.00 97.25 119 ILE A O 1
ATOM 914 N N . ALA A 1 120 ? -7.255 1.442 -5.153 1.00 95.44 120 ALA A N 1
ATOM 915 C CA . ALA A 1 120 ? -8.628 1.134 -5.507 1.00 95.44 120 ALA A CA 1
ATOM 916 C C . ALA A 1 120 ? -9.475 1.122 -4.238 1.00 95.44 120 ALA A C 1
ATOM 918 O O . ALA A 1 120 ? -9.253 0.316 -3.335 1.00 95.44 120 ALA A O 1
ATOM 919 N N . ILE A 1 121 ? -10.441 2.028 -4.193 1.00 92.75 121 ILE A N 1
ATOM 920 C CA . ILE A 1 121 ? -11.408 2.157 -3.113 1.00 92.75 121 ILE A CA 1
ATOM 921 C C . ILE A 1 121 ? -12.765 1.775 -3.697 1.00 92.75 121 ILE A C 1
ATOM 923 O O . ILE A 1 121 ? -13.089 2.186 -4.814 1.00 92.75 121 ILE A O 1
ATOM 927 N N . ASP A 1 122 ? -13.531 0.955 -2.981 1.00 84.62 122 ASP A N 1
ATOM 928 C CA . ASP A 1 122 ? -14.815 0.472 -3.487 1.00 84.62 122 ASP A CA 1
ATOM 929 C C . ASP A 1 122 ? -15.758 1.638 -3.826 1.00 84.62 122 ASP A C 1
ATOM 931 O O . ASP A 1 122 ? -15.858 2.621 -3.089 1.00 84.62 122 ASP A O 1
ATOM 935 N N . GLY A 1 123 ? -16.401 1.556 -4.991 1.00 82.56 123 GLY A N 1
ATOM 936 C CA . GLY A 1 123 ? -17.259 2.616 -5.522 1.00 82.56 123 GLY A CA 1
ATOM 937 C C . GLY A 1 123 ? -16.550 3.902 -5.981 1.00 82.56 123 GLY A C 1
ATOM 938 O O . GLY A 1 123 ? -17.236 4.837 -6.393 1.00 82.56 123 GLY A O 1
ATOM 939 N N . GLN A 1 124 ? -15.214 3.979 -5.952 1.00 88.25 124 GLN A N 1
ATOM 940 C CA . GLN A 1 124 ? -14.451 5.148 -6.408 1.00 88.25 124 GLN A CA 1
ATOM 941 C C . GLN A 1 124 ? -13.582 4.838 -7.633 1.00 88.25 124 GLN A C 1
ATOM 943 O O . GLN A 1 124 ? -13.234 3.691 -7.919 1.00 88.25 124 GLN A O 1
ATOM 948 N N . GLN A 1 125 ? -13.221 5.884 -8.385 1.00 85.88 125 GLN A N 1
ATOM 949 C CA . GLN A 1 125 ? -12.250 5.739 -9.467 1.00 85.88 125 GLN A CA 1
ATOM 950 C C . GLN A 1 125 ? -10.875 5.373 -8.904 1.00 85.88 125 GLN A C 1
ATOM 952 O O . GLN A 1 125 ? -10.453 5.890 -7.873 1.00 85.88 125 GLN A O 1
ATOM 957 N N . MET A 1 126 ? -10.171 4.488 -9.611 1.00 91.50 126 MET A N 1
ATOM 958 C CA . MET A 1 126 ? -8.814 4.092 -9.249 1.00 91.50 126 MET A CA 1
ATOM 959 C C . MET A 1 126 ? -7.886 5.307 -9.283 1.00 91.50 126 MET A C 1
ATOM 961 O O . MET A 1 126 ? -7.755 5.971 -10.313 1.00 91.50 126 MET A O 1
ATOM 965 N N . GLN A 1 127 ? -7.233 5.570 -8.156 1.00 95.00 127 GLN A N 1
ATOM 966 C CA . GLN A 1 127 ? -6.251 6.632 -8.012 1.00 95.00 127 GLN A CA 1
ATOM 967 C C . GLN A 1 127 ? -4.846 6.077 -8.268 1.00 95.00 127 GLN A C 1
ATOM 969 O O . GLN A 1 127 ? -4.514 4.970 -7.843 1.00 95.00 127 GLN A O 1
ATOM 974 N N . VAL A 1 128 ? -4.006 6.861 -8.945 1.00 95.44 128 VAL A N 1
ATOM 975 C CA . VAL A 1 128 ? -2.570 6.591 -9.089 1.00 95.44 128 VAL A CA 1
ATOM 976 C C . VAL A 1 128 ? -1.805 7.572 -8.207 1.00 95.44 128 VAL A C 1
ATOM 978 O O . VAL A 1 128 ? -2.117 8.762 -8.197 1.00 95.44 128 VAL A O 1
ATOM 981 N N . PHE A 1 129 ? -0.826 7.068 -7.464 1.00 96.94 129 PHE A N 1
ATOM 982 C CA . PHE A 1 129 ? 0.028 7.850 -6.582 1.00 96.94 129 PHE A CA 1
ATOM 983 C C . PHE A 1 129 ? 1.504 7.624 -6.919 1.00 96.94 129 PHE A C 1
ATOM 985 O O . PHE A 1 129 ? 1.940 6.480 -7.062 1.00 96.94 129 PHE A O 1
ATOM 992 N N . ASP A 1 130 ? 2.246 8.726 -7.021 1.00 96.62 130 ASP A N 1
ATOM 993 C CA . ASP A 1 130 ? 3.689 8.747 -7.250 1.00 96.62 130 ASP A CA 1
ATOM 994 C C . ASP A 1 130 ? 4.406 8.971 -5.912 1.00 96.62 130 ASP A C 1
ATOM 996 O O . ASP A 1 130 ? 4.446 10.083 -5.372 1.00 96.62 130 ASP A O 1
ATOM 1000 N N . LEU A 1 131 ? 4.923 7.880 -5.344 1.00 96.50 131 LEU A N 1
ATOM 1001 C CA . LEU A 1 131 ? 5.618 7.896 -4.061 1.00 96.50 131 LEU A CA 1
ATOM 1002 C C . LEU A 1 131 ? 6.973 8.603 -4.159 1.00 96.50 131 LEU A C 1
ATOM 1004 O O . LEU A 1 131 ? 7.365 9.299 -3.220 1.00 96.50 131 LEU A O 1
ATOM 1008 N N . ASP A 1 132 ? 7.669 8.452 -5.283 1.00 93.69 132 ASP A N 1
ATOM 1009 C CA . ASP A 1 132 ? 8.994 9.032 -5.483 1.00 93.69 132 ASP A CA 1
ATOM 1010 C C . ASP A 1 132 ? 8.895 10.552 -5.546 1.00 93.69 132 ASP A C 1
ATOM 1012 O O . ASP A 1 132 ? 9.602 11.249 -4.814 1.00 93.69 132 ASP A O 1
ATOM 1016 N N . ALA A 1 133 ? 7.959 11.074 -6.343 1.00 93.38 133 ALA A N 1
ATOM 1017 C CA . ALA A 1 133 ? 7.700 12.504 -6.419 1.00 93.38 133 ALA A CA 1
ATOM 1018 C C . ALA A 1 133 ? 7.267 13.073 -5.060 1.00 93.38 133 ALA A C 1
ATOM 1020 O O . ALA A 1 133 ? 7.695 14.167 -4.689 1.00 93.38 133 ALA A O 1
ATOM 1021 N N . PHE A 1 134 ? 6.453 12.345 -4.290 1.00 96.31 134 PHE A N 1
ATOM 1022 C CA . PHE A 1 134 ? 6.048 12.775 -2.950 1.00 96.31 134 PHE A CA 1
ATOM 1023 C C . PHE A 1 134 ? 7.255 12.945 -2.010 1.00 96.31 134 PHE A C 1
ATOM 1025 O O . PHE A 1 134 ? 7.376 13.975 -1.341 1.00 96.31 134 PHE A O 1
ATOM 1032 N N . ILE A 1 135 ? 8.159 11.957 -1.974 1.00 93.69 135 ILE A N 1
ATOM 1033 C CA . ILE A 1 135 ? 9.339 11.966 -1.095 1.00 93.69 135 ILE A CA 1
ATOM 1034 C C . ILE A 1 135 ? 10.354 13.014 -1.556 1.00 93.69 135 ILE A C 1
ATOM 1036 O O . ILE A 1 135 ? 10.819 13.810 -0.741 1.00 93.69 135 ILE A O 1
ATOM 1040 N N . GLN A 1 136 ? 10.685 13.039 -2.850 1.00 93.75 136 GLN A N 1
ATOM 1041 C CA . GLN A 1 136 ? 11.700 13.941 -3.405 1.00 93.75 136 GLN A CA 1
ATOM 1042 C C . GLN A 1 136 ? 11.319 15.414 -3.237 1.00 93.75 136 GLN A C 1
ATOM 1044 O O . GLN A 1 136 ? 12.176 16.240 -2.932 1.00 93.75 136 GLN A O 1
ATOM 1049 N N . ASN A 1 137 ? 10.032 15.737 -3.380 1.00 94.00 137 ASN A N 1
ATOM 1050 C CA . ASN A 1 137 ? 9.538 17.103 -3.218 1.00 94.00 137 ASN A CA 1
ATOM 1051 C C . ASN A 1 137 ? 9.263 17.482 -1.753 1.00 94.00 137 ASN A C 1
ATOM 1053 O O . ASN A 1 137 ? 8.879 18.621 -1.491 1.00 94.00 137 ASN A O 1
ATOM 1057 N N . GLY A 1 138 ? 9.413 16.550 -0.801 1.00 91.44 138 GLY A N 1
ATOM 1058 C CA . GLY A 1 138 ? 9.071 16.784 0.604 1.00 91.44 138 GLY A CA 1
ATOM 1059 C C . GLY A 1 138 ? 7.610 17.205 0.787 1.00 91.44 138 GLY A C 1
ATOM 1060 O O . GLY A 1 138 ? 7.315 18.098 1.584 1.00 91.44 138 GLY A O 1
ATOM 1061 N N . ALA A 1 139 ? 6.705 16.615 0.003 1.00 93.00 139 ALA A N 1
ATOM 1062 C CA . ALA A 1 139 ? 5.307 17.012 -0.034 1.00 93.00 139 ALA A CA 1
ATOM 1063 C C . ALA A 1 139 ? 4.628 16.851 1.344 1.00 93.00 139 ALA A C 1
ATOM 1065 O O . ALA A 1 139 ? 4.928 15.921 2.100 1.00 93.00 139 ALA A O 1
ATOM 1066 N N . PRO A 1 140 ? 3.693 17.748 1.707 1.00 93.94 140 PRO A N 1
ATOM 1067 C CA . PRO A 1 140 ? 2.996 17.659 2.980 1.00 93.94 140 PRO A CA 1
ATOM 1068 C C . PRO A 1 140 ? 2.100 16.418 3.031 1.00 93.94 140 PRO A C 1
ATOM 1070 O O . PRO A 1 140 ? 1.523 16.000 2.029 1.00 93.94 140 PRO A O 1
ATOM 1073 N N . ARG A 1 141 ? 1.893 15.882 4.241 1.00 90.56 141 ARG A N 1
ATOM 1074 C CA . ARG A 1 141 ? 1.030 14.709 4.486 1.00 90.56 141 ARG A CA 1
ATOM 1075 C C . ARG A 1 141 ? -0.398 14.858 3.954 1.00 90.56 141 ARG A C 1
ATOM 1077 O O . ARG A 1 141 ? -1.030 13.852 3.672 1.00 90.56 141 ARG A O 1
ATOM 1084 N N . SER A 1 142 ? -0.895 16.083 3.788 1.00 92.81 142 SER A N 1
ATOM 1085 C CA . SER A 1 142 ? -2.209 16.351 3.192 1.00 92.81 142 SER A CA 1
ATOM 1086 C C . SER A 1 142 ? -2.324 15.935 1.721 1.00 92.81 142 SER A C 1
ATOM 1088 O O . SER A 1 142 ? -3.437 15.817 1.224 1.00 92.81 142 SER A O 1
ATOM 1090 N N . GLN A 1 143 ? -1.203 15.717 1.027 1.00 93.50 143 GLN A N 1
ATOM 1091 C CA . GLN A 1 143 ? -1.173 15.197 -0.344 1.00 93.50 143 GLN A CA 1
ATOM 1092 C C . GLN A 1 143 ? -1.138 13.665 -0.402 1.00 93.50 143 GLN A C 1
ATOM 1094 O O . GLN A 1 143 ? -1.177 13.098 -1.494 1.00 93.50 143 GLN A O 1
ATOM 1099 N N . LEU A 1 144 ? -1.058 12.982 0.747 1.00 95.31 144 LEU A N 1
ATOM 1100 C CA . LEU A 1 144 ? -1.201 11.534 0.768 1.00 95.31 144 LEU A CA 1
ATOM 1101 C C . LEU A 1 144 ? -2.626 11.149 0.345 1.00 95.31 144 LEU A C 1
ATOM 1103 O O . LEU A 1 144 ? -3.588 11.838 0.695 1.00 95.31 144 LEU A O 1
ATOM 1107 N N . PRO A 1 145 ? -2.775 10.039 -0.391 1.00 95.12 145 PRO A N 1
ATOM 1108 C CA . PRO A 1 145 ? -4.082 9.537 -0.770 1.00 95.12 145 PRO A CA 1
ATOM 1109 C C . PRO A 1 145 ? -4.888 9.184 0.478 1.00 95.12 145 PRO A C 1
ATOM 1111 O O . PRO A 1 145 ? -4.360 8.615 1.437 1.00 95.12 145 PRO A O 1
ATOM 1114 N N . HIS A 1 146 ? -6.179 9.499 0.442 1.00 93.12 146 HIS A N 1
ATOM 1115 C CA . HIS A 1 146 ? -7.099 9.037 1.467 1.00 93.12 146 HIS A CA 1
ATOM 1116 C C . HIS A 1 146 ? -7.265 7.519 1.351 1.00 93.12 146 HIS A C 1
ATOM 1118 O O . HIS A 1 146 ? -7.423 6.989 0.253 1.00 93.12 146 HIS A O 1
ATOM 1124 N N . ILE A 1 147 ? -7.207 6.824 2.482 1.00 94.19 147 ILE A N 1
ATOM 1125 C CA . ILE A 1 147 ? -7.354 5.374 2.569 1.00 94.19 147 ILE A CA 1
ATOM 1126 C C . ILE A 1 147 ? -8.423 5.083 3.613 1.00 94.19 147 ILE A C 1
ATOM 1128 O O . ILE A 1 147 ? -8.525 5.778 4.619 1.00 94.19 147 ILE A O 1
ATOM 1132 N N . GLN A 1 148 ? -9.212 4.048 3.352 1.00 93.19 148 GLN A N 1
ATOM 1133 C CA . GLN A 1 148 ? -10.210 3.527 4.275 1.00 93.19 148 GLN A CA 1
ATOM 1134 C C . GLN A 1 148 ? -10.194 1.999 4.277 1.00 93.19 148 GLN A C 1
ATOM 1136 O O . GLN A 1 148 ? -9.596 1.362 3.399 1.00 93.19 148 GLN A O 1
ATOM 1141 N N . ALA A 1 149 ? -10.878 1.386 5.235 1.00 91.12 149 ALA A N 1
ATOM 1142 C CA . ALA A 1 149 ? -11.062 -0.057 5.218 1.00 91.12 149 ALA A CA 1
ATOM 1143 C C . ALA A 1 149 ? -11.726 -0.525 3.904 1.00 91.12 149 ALA A C 1
ATOM 1145 O O . ALA A 1 149 ? -12.550 0.171 3.314 1.00 91.12 149 ALA A O 1
ATOM 1146 N N . GLY A 1 150 ? -11.314 -1.692 3.414 1.00 90.38 150 GLY A N 1
ATOM 1147 C CA . GLY A 1 150 ? -11.682 -2.221 2.101 1.00 90.38 150 GLY A CA 1
ATOM 1148 C C . GLY A 1 150 ? -10.803 -1.733 0.942 1.00 90.38 150 GLY A C 1
ATOM 1149 O O . GLY A 1 150 ? -10.898 -2.289 -0.151 1.00 90.38 150 GLY A O 1
ATOM 1150 N N . THR A 1 151 ? -9.917 -0.749 1.152 1.00 95.06 151 THR A N 1
ATOM 1151 C CA . THR A 1 151 ? -9.003 -0.267 0.099 1.00 95.06 151 THR A CA 1
ATOM 1152 C C . THR A 1 151 ? -8.050 -1.375 -0.359 1.00 95.06 151 THR A C 1
ATOM 1154 O O . THR A 1 151 ? -7.521 -2.143 0.449 1.00 95.06 151 THR A O 1
ATOM 1157 N N . ILE A 1 152 ? -7.783 -1.430 -1.664 1.00 95.25 152 ILE A N 1
ATOM 1158 C CA . ILE A 1 152 ? -6.756 -2.278 -2.272 1.00 95.25 152 ILE A CA 1
ATOM 1159 C C . ILE A 1 152 ? -5.638 -1.381 -2.799 1.00 95.25 152 ILE A C 1
ATOM 1161 O O . ILE A 1 152 ? -5.855 -0.540 -3.671 1.00 95.25 152 ILE A O 1
ATOM 1165 N N . ILE A 1 153 ? -4.426 -1.594 -2.299 1.00 97.19 153 ILE A N 1
ATOM 1166 C CA . ILE A 1 153 ? -3.215 -0.895 -2.722 1.00 97.19 153 ILE A CA 1
ATOM 1167 C C . ILE A 1 153 ? -2.363 -1.884 -3.508 1.00 97.19 153 ILE A C 1
ATOM 1169 O O . ILE A 1 153 ? -1.999 -2.948 -3.007 1.00 97.19 153 ILE A O 1
ATOM 1173 N N . ARG A 1 154 ? -2.051 -1.539 -4.755 1.00 96.44 154 ARG A N 1
ATOM 1174 C CA . ARG A 1 154 ? -1.293 -2.388 -5.669 1.00 96.44 154 ARG A CA 1
ATOM 1175 C C . ARG A 1 154 ? -0.036 -1.690 -6.162 1.00 96.44 154 ARG A C 1
ATOM 1177 O O . ARG A 1 154 ? -0.115 -0.696 -6.885 1.00 96.44 154 ARG A O 1
ATOM 1184 N N . ILE A 1 155 ? 1.103 -2.287 -5.836 1.00 96.19 155 ILE A N 1
ATOM 1185 C CA . ILE A 1 155 ? 2.429 -1.870 -6.282 1.00 96.19 155 ILE A CA 1
ATOM 1186 C C . ILE A 1 155 ? 2.854 -2.841 -7.385 1.00 96.19 155 ILE A C 1
ATOM 1188 O O . ILE A 1 155 ? 2.829 -4.052 -7.179 1.00 96.19 155 ILE A O 1
ATOM 1192 N N . HIS A 1 156 ? 3.155 -2.339 -8.579 1.00 87.44 156 HIS A N 1
ATOM 1193 C CA . HIS A 1 156 ? 3.584 -3.202 -9.688 1.00 87.44 156 HIS A CA 1
ATOM 1194 C C . HIS A 1 156 ? 5.085 -3.412 -9.634 1.00 87.44 156 HIS A C 1
ATOM 1196 O O . HIS A 1 156 ? 5.777 -2.668 -8.943 1.00 87.44 156 HIS A O 1
ATOM 1202 N N . ASP A 1 157 ? 5.582 -4.379 -10.394 1.00 83.62 157 ASP A N 1
ATOM 1203 C CA . ASP A 1 157 ? 6.980 -4.373 -10.771 1.00 83.62 157 ASP A CA 1
ATOM 1204 C C . ASP A 1 157 ? 7.261 -3.278 -11.807 1.00 83.62 157 ASP A C 1
ATOM 1206 O O . ASP A 1 157 ? 6.394 -2.885 -12.593 1.00 83.62 157 ASP A O 1
ATOM 1210 N N . LEU A 1 158 ? 8.491 -2.774 -11.782 1.00 74.62 158 LEU A N 1
ATOM 1211 C CA . LEU A 1 158 ? 9.059 -1.956 -12.835 1.00 74.62 158 LEU A CA 1
ATOM 1212 C C . LEU A 1 158 ? 8.915 -2.715 -14.157 1.00 74.62 158 LEU A C 1
ATOM 1214 O O . LEU A 1 158 ? 9.076 -3.942 -14.174 1.00 74.62 158 LEU A O 1
ATOM 1218 N N . PRO A 1 159 ? 8.643 -2.011 -15.271 1.00 63.75 159 PRO A N 1
ATOM 1219 C CA . PRO A 1 159 ? 8.653 -2.623 -16.587 1.00 63.75 159 PRO A CA 1
ATOM 1220 C C . PRO A 1 159 ? 9.964 -3.385 -16.770 1.00 63.75 159 PRO A C 1
ATOM 1222 O O . PRO A 1 159 ? 11.039 -2.789 -16.787 1.00 63.75 159 PRO A O 1
ATOM 1225 N N . GLN A 1 160 ? 9.881 -4.713 -16.846 1.00 59.16 160 GLN A N 1
ATOM 1226 C CA . GLN A 1 160 ? 11.068 -5.523 -17.082 1.00 59.16 160 GLN A CA 1
ATOM 1227 C C . GLN A 1 160 ? 11.585 -5.181 -18.472 1.00 59.16 160 GLN A C 1
ATOM 1229 O O . GLN A 1 160 ? 10.833 -5.304 -19.448 1.00 59.16 160 GLN A O 1
ATOM 1234 N N . ASP A 1 161 ? 12.840 -4.733 -18.536 1.00 53.44 161 ASP A N 1
ATOM 1235 C CA . ASP A 1 161 ? 13.542 -4.539 -19.795 1.00 53.44 161 ASP A CA 1
ATOM 1236 C C . ASP A 1 161 ? 13.388 -5.835 -20.611 1.00 53.44 161 ASP A C 1
ATOM 1238 O O . ASP A 1 161 ? 13.646 -6.925 -20.082 1.00 53.44 161 ASP A O 1
ATOM 1242 N N . PRO A 1 162 ? 12.922 -5.756 -21.867 1.00 51.75 162 PRO A N 1
ATOM 1243 C CA . PRO A 1 162 ? 12.786 -6.916 -22.733 1.00 51.75 162 PRO A CA 1
ATOM 1244 C C . PRO A 1 162 ? 14.039 -7.809 -22.756 1.00 51.75 162 PRO A C 1
ATOM 1246 O O . PRO A 1 162 ? 13.897 -9.022 -22.896 1.00 51.75 162 PRO A O 1
ATOM 1249 N N . SER A 1 163 ? 15.238 -7.245 -22.571 1.00 53.78 163 SER A N 1
ATOM 1250 C CA . SER A 1 163 ? 16.518 -7.970 -22.521 1.00 53.78 163 SER A CA 1
ATOM 1251 C C . SER A 1 163 ? 16.721 -8.862 -21.286 1.00 53.78 163 SER A C 1
ATOM 1253 O O . SER A 1 163 ? 17.469 -9.839 -21.361 1.00 53.78 163 SER A O 1
ATOM 1255 N N . ASP A 1 164 ? 16.003 -8.623 -20.182 1.00 53.44 164 ASP A N 1
ATOM 1256 C CA . ASP A 1 164 ? 16.085 -9.423 -18.945 1.00 53.44 164 ASP A CA 1
ATOM 1257 C C . ASP A 1 164 ? 15.149 -10.659 -18.968 1.00 53.44 164 ASP A C 1
ATOM 1259 O O . ASP A 1 164 ? 15.111 -11.478 -18.046 1.00 53.44 164 ASP A O 1
ATOM 1263 N N . ASN A 1 165 ? 14.417 -10.870 -20.073 1.00 53.97 165 ASN A N 1
ATOM 1264 C CA . ASN A 1 165 ? 13.469 -11.984 -20.256 1.00 53.97 165 ASN A CA 1
ATOM 1265 C C . ASN A 1 165 ? 14.109 -13.386 -20.288 1.00 53.97 165 ASN A C 1
ATOM 1267 O O . ASN A 1 165 ? 13.391 -14.377 -20.423 1.00 53.97 165 ASN A O 1
ATOM 1271 N N . LYS A 1 166 ? 15.433 -13.537 -20.187 1.00 53.25 166 LYS A N 1
ATOM 1272 C CA . LYS A 1 166 ? 16.085 -14.859 -20.276 1.00 53.25 166 LYS A CA 1
ATOM 1273 C C . LYS A 1 166 ? 15.796 -15.766 -19.074 1.00 53.25 166 LYS A C 1
ATOM 1275 O O . LYS A 1 166 ? 15.889 -16.984 -19.209 1.00 53.25 166 LYS A O 1
ATOM 1280 N N . SER A 1 167 ? 15.397 -15.204 -17.931 1.00 47.97 167 SER A N 1
ATOM 1281 C CA . SER A 1 167 ? 15.433 -15.923 -16.647 1.00 47.97 167 SER A CA 1
ATOM 1282 C C . SER A 1 167 ? 14.075 -16.222 -15.995 1.00 47.97 167 SER A C 1
ATOM 1284 O O . SER A 1 167 ? 14.051 -16.858 -14.943 1.00 47.97 167 SER A O 1
ATOM 1286 N N . GLN A 1 168 ? 12.935 -15.840 -16.584 1.00 48.31 168 GLN A N 1
ATOM 1287 C CA . GLN A 1 168 ? 11.610 -16.121 -16.000 1.00 48.31 168 GLN A CA 1
ATOM 1288 C C . GLN A 1 168 ? 10.743 -17.001 -16.908 1.00 48.31 168 GLN A C 1
ATOM 1290 O O . GLN A 1 168 ? 9.790 -16.549 -17.534 1.00 48.31 168 GLN A O 1
ATOM 1295 N N . TRP A 1 169 ? 11.062 -18.299 -16.959 1.00 49.72 169 TRP A N 1
ATOM 1296 C CA . TRP A 1 169 ? 10.329 -19.282 -17.766 1.00 49.72 169 TRP A CA 1
ATOM 1297 C C . TRP A 1 169 ? 9.787 -20.440 -16.938 1.00 49.72 169 TRP A C 1
ATOM 1299 O O . TRP A 1 169 ? 10.191 -21.583 -17.122 1.00 49.72 169 TRP A O 1
ATOM 1309 N N . VAL A 1 170 ? 8.811 -20.176 -16.066 1.00 45.66 170 VAL A N 1
ATOM 1310 C CA . VAL A 1 170 ? 7.849 -21.210 -15.664 1.00 45.66 170 VAL A CA 1
ATOM 1311 C C . VAL A 1 170 ? 6.489 -20.539 -15.425 1.00 45.66 170 VAL A C 1
ATOM 1313 O O . VAL A 1 170 ? 6.301 -19.845 -14.435 1.00 45.66 170 VAL A O 1
ATOM 1316 N N . ARG A 1 171 ? 5.516 -20.844 -16.297 1.00 48.78 171 ARG A N 1
ATOM 1317 C CA . ARG A 1 171 ? 4.060 -20.593 -16.160 1.00 48.78 171 ARG A CA 1
ATOM 1318 C C . ARG A 1 171 ? 3.545 -19.196 -16.545 1.00 48.78 171 ARG A C 1
ATOM 1320 O O . ARG A 1 171 ? 3.112 -18.427 -15.696 1.00 48.78 171 ARG A O 1
ATOM 1327 N N . GLN A 1 172 ? 3.420 -18.937 -17.847 1.00 50.59 172 GLN A N 1
ATOM 1328 C CA . GLN A 1 172 ? 2.467 -17.932 -18.333 1.00 50.59 172 GLN A CA 1
ATOM 1329 C C . GLN A 1 172 ? 1.769 -18.393 -19.621 1.00 50.59 172 GLN A C 1
ATOM 1331 O O . GLN A 1 172 ? 2.323 -19.179 -20.400 1.00 50.59 172 GLN A O 1
ATOM 1336 N N . ALA A 1 173 ? 0.514 -17.963 -19.780 1.00 52.56 173 ALA A N 1
ATOM 1337 C CA . ALA A 1 173 ? -0.413 -18.380 -20.829 1.00 52.56 173 ALA A CA 1
ATOM 1338 C C . ALA A 1 173 ? 0.119 -18.098 -22.252 1.00 52.56 173 ALA A C 1
ATOM 1340 O O . ALA A 1 173 ? 1.007 -17.273 -22.466 1.00 52.56 173 ALA A O 1
ATOM 1341 N N . SER A 1 174 ? -0.356 -18.865 -23.237 1.00 57.66 174 SER A N 1
ATOM 1342 C CA . SER A 1 174 ? 0.093 -18.808 -24.641 1.00 57.66 174 SER A CA 1
ATOM 1343 C C . SER A 1 174 ? -0.226 -17.506 -25.376 1.00 57.66 174 SER A C 1
ATOM 1345 O O . SER A 1 174 ? 0.376 -17.240 -26.412 1.00 57.66 174 SER A O 1
ATOM 1347 N N . ASP A 1 175 ? -1.156 -16.719 -24.849 1.00 64.06 175 ASP A N 1
ATOM 1348 C CA . ASP A 1 175 ? -1.725 -15.506 -25.441 1.00 64.06 175 ASP A CA 1
ATOM 1349 C C . ASP A 1 175 ? -0.838 -14.257 -25.300 1.00 64.06 175 ASP A C 1
ATOM 1351 O O . ASP A 1 175 ? -0.875 -13.390 -26.165 1.00 64.06 175 ASP A O 1
ATOM 1355 N N . ALA A 1 176 ? 0.013 -14.180 -24.274 1.00 70.19 176 ALA A N 1
ATOM 1356 C CA . ALA A 1 176 ? 0.903 -13.038 -24.024 1.00 70.19 176 ALA A CA 1
ATOM 1357 C C . ALA A 1 176 ? 2.358 -13.290 -24.465 1.00 70.19 176 ALA A C 1
ATOM 1359 O O . ALA A 1 176 ? 3.313 -12.846 -23.820 1.00 70.19 176 ALA A O 1
ATOM 1360 N N . SER A 1 177 ? 2.556 -14.064 -25.534 1.00 75.44 177 SER A N 1
ATOM 1361 C CA . SER A 1 177 ? 3.896 -14.452 -25.978 1.00 75.44 177 SER A CA 1
ATOM 1362 C C . SER A 1 177 ? 4.045 -14.533 -27.487 1.00 75.44 177 SER A C 1
ATOM 1364 O O . SER A 1 177 ? 3.131 -14.964 -28.186 1.00 75.44 177 SER A O 1
ATOM 1366 N N . ILE A 1 178 ? 5.244 -14.221 -27.957 1.00 81.44 178 ILE A N 1
ATOM 1367 C CA . ILE A 1 178 ? 5.674 -14.367 -29.347 1.00 81.44 178 ILE A CA 1
ATOM 1368 C C . ILE A 1 178 ? 6.854 -15.335 -29.435 1.00 81.44 178 ILE A C 1
ATOM 1370 O O . ILE A 1 178 ? 7.470 -15.678 -28.427 1.00 81.44 178 ILE A O 1
ATOM 1374 N N . TYR A 1 179 ? 7.182 -15.762 -30.650 1.00 84.62 179 TYR A N 1
ATOM 1375 C CA . TYR A 1 179 ? 8.368 -16.564 -30.930 1.00 84.62 179 TYR A CA 1
ATOM 1376 C C . TYR A 1 179 ? 9.317 -15.768 -31.818 1.00 84.62 179 TYR A C 1
ATOM 1378 O O . TYR A 1 179 ? 8.917 -15.301 -32.884 1.00 84.62 179 TYR A O 1
ATOM 1386 N N . VAL A 1 180 ? 10.568 -15.645 -31.385 1.00 87.19 180 VAL A N 1
ATOM 1387 C CA . VAL A 1 180 ? 11.667 -15.090 -32.173 1.00 87.19 180 VAL A CA 1
ATOM 1388 C C . VAL A 1 180 ? 12.562 -16.252 -32.589 1.00 87.19 180 VAL A C 1
ATOM 1390 O O . VAL A 1 180 ? 13.067 -17.000 -31.753 1.00 87.19 180 VAL A O 1
ATOM 1393 N N . LEU A 1 181 ? 12.712 -16.440 -33.895 1.00 85.00 181 LEU A N 1
ATOM 1394 C CA . LEU A 1 181 ? 13.407 -17.573 -34.503 1.00 85.00 181 LEU A CA 1
ATOM 1395 C C . LEU A 1 181 ? 14.341 -17.065 -35.608 1.00 85.00 181 LEU A C 1
ATOM 1397 O O . LEU A 1 181 ? 14.097 -16.006 -36.183 1.00 85.00 181 LEU A O 1
ATOM 1401 N N . GLY A 1 182 ? 15.366 -17.849 -35.946 1.00 90.56 182 GLY A N 1
ATOM 1402 C CA . GLY A 1 182 ? 16.327 -17.520 -37.004 1.00 90.56 182 GLY A CA 1
ATOM 1403 C C . GLY A 1 182 ? 17.654 -16.985 -36.465 1.00 90.56 182 GLY A C 1
ATOM 1404 O O . GLY A 1 182 ? 18.095 -17.389 -35.392 1.00 90.56 182 GLY A O 1
ATOM 1405 N N . GLN A 1 183 ? 18.302 -16.108 -37.238 1.00 93.44 183 GLN A N 1
ATOM 1406 C CA . GLN A 1 183 ? 19.635 -15.560 -36.956 1.00 93.44 183 GLN A CA 1
ATOM 1407 C C . GLN A 1 183 ? 19.584 -14.399 -35.948 1.00 93.44 183 GLN A C 1
ATOM 1409 O O . GLN A 1 183 ? 19.831 -13.243 -36.280 1.00 93.44 183 GLN A O 1
ATOM 1414 N N . VAL A 1 184 ? 19.259 -14.718 -34.697 1.00 91.38 184 VAL A N 1
ATOM 1415 C CA . VAL A 1 184 ? 19.342 -13.809 -33.540 1.00 91.38 184 VAL A CA 1
ATOM 1416 C C . VAL A 1 184 ? 20.245 -14.416 -32.468 1.00 91.38 184 VAL A C 1
ATOM 1418 O O . VAL A 1 184 ? 20.393 -15.638 -32.409 1.00 91.38 184 VAL A O 1
ATOM 1421 N N . ASN A 1 185 ? 20.864 -13.584 -31.633 1.00 87.06 185 ASN A N 1
ATOM 1422 C CA . ASN A 1 185 ? 21.815 -14.051 -30.617 1.00 87.06 185 ASN A CA 1
ATOM 1423 C C . ASN A 1 185 ? 21.130 -14.872 -29.505 1.00 87.06 185 ASN A C 1
ATOM 1425 O O . ASN A 1 185 ? 21.752 -15.765 -28.931 1.00 87.06 185 ASN A O 1
ATOM 1429 N N . ALA A 1 186 ? 19.837 -14.641 -29.256 1.00 83.69 186 ALA A N 1
ATOM 1430 C CA . ALA A 1 186 ? 19.015 -15.437 -28.349 1.00 83.69 186 ALA A CA 1
ATOM 1431 C C . ALA A 1 186 ? 17.654 -15.801 -28.990 1.00 83.69 186 ALA A C 1
ATOM 1433 O O . ALA A 1 186 ? 16.671 -15.080 -28.827 1.00 83.69 186 ALA A O 1
ATOM 1434 N N . PRO A 1 187 ? 17.531 -16.913 -29.735 1.00 84.69 187 PRO A N 1
ATOM 1435 C CA . PRO A 1 187 ? 16.237 -17.362 -30.248 1.00 84.69 187 PRO A CA 1
ATOM 1436 C C . PRO A 1 187 ? 15.385 -17.972 -29.126 1.00 84.69 187 PRO A C 1
ATOM 1438 O O . PRO A 1 187 ? 15.904 -18.609 -28.210 1.00 84.69 187 PRO A O 1
ATOM 1441 N N . GLY A 1 188 ? 14.063 -17.827 -29.203 1.00 81.00 188 GLY A N 1
ATOM 1442 C CA . GLY A 1 188 ? 13.175 -18.366 -28.178 1.00 81.00 188 GLY A CA 1
ATOM 1443 C C . GLY A 1 188 ? 11.768 -17.789 -28.184 1.00 81.00 188 GLY A C 1
ATOM 1444 O O . GLY A 1 188 ? 11.364 -17.030 -29.064 1.00 81.00 188 GLY A O 1
ATOM 1445 N N . ARG A 1 189 ? 10.995 -18.183 -27.175 1.00 77.25 189 ARG A N 1
ATOM 1446 C CA . ARG A 1 189 ? 9.713 -17.550 -26.865 1.00 77.25 189 ARG A CA 1
ATOM 1447 C C . ARG A 1 189 ? 10.002 -16.281 -26.065 1.00 77.25 189 ARG A C 1
ATOM 1449 O O . ARG A 1 189 ? 10.906 -16.297 -25.246 1.00 77.25 189 ARG A O 1
ATOM 1456 N N . TYR A 1 190 ? 9.243 -15.217 -26.288 1.00 76.31 190 TYR A N 1
ATOM 1457 C CA . TYR A 1 190 ? 9.375 -13.938 -25.588 1.00 76.31 190 TYR A CA 1
ATOM 1458 C C . TYR A 1 190 ? 8.014 -13.482 -25.083 1.00 76.31 190 TYR A C 1
ATOM 1460 O O . TYR A 1 190 ? 7.003 -13.667 -25.767 1.00 76.31 190 TYR A O 1
ATOM 1468 N N . ARG A 1 191 ? 7.973 -12.902 -23.879 1.00 74.12 191 ARG A N 1
ATOM 1469 C CA . ARG A 1 191 ? 6.766 -12.232 -23.387 1.00 74.12 191 ARG A CA 1
ATOM 1470 C C . ARG A 1 191 ? 6.494 -11.022 -24.275 1.00 74.12 191 ARG A C 1
ATOM 1472 O O . ARG A 1 191 ? 7.414 -10.281 -24.600 1.00 74.12 191 ARG A O 1
ATOM 1479 N N . PHE A 1 192 ? 5.234 -10.823 -24.632 1.00 76.00 192 PHE A N 1
ATOM 1480 C CA . PHE A 1 192 ? 4.787 -9.689 -25.427 1.00 76.00 192 PHE A CA 1
ATOM 1481 C C . PHE A 1 192 ? 3.632 -8.987 -24.716 1.00 76.00 192 PHE A C 1
ATOM 1483 O O . PHE A 1 192 ? 2.745 -9.639 -24.164 1.00 76.00 192 PHE A O 1
ATOM 1490 N N . ASN A 1 193 ? 3.650 -7.659 -24.711 1.00 75.38 193 ASN A N 1
ATOM 1491 C CA . ASN A 1 193 ? 2.509 -6.833 -24.331 1.00 75.38 193 ASN A CA 1
ATOM 1492 C C . ASN A 1 193 ? 2.301 -5.742 -25.394 1.00 75.38 193 ASN A C 1
ATOM 1494 O O . ASN A 1 193 ? 3.162 -5.525 -26.242 1.00 75.38 193 ASN A O 1
ATOM 1498 N N . ASN A 1 194 ? 1.153 -5.065 -25.350 1.00 78.81 194 ASN A N 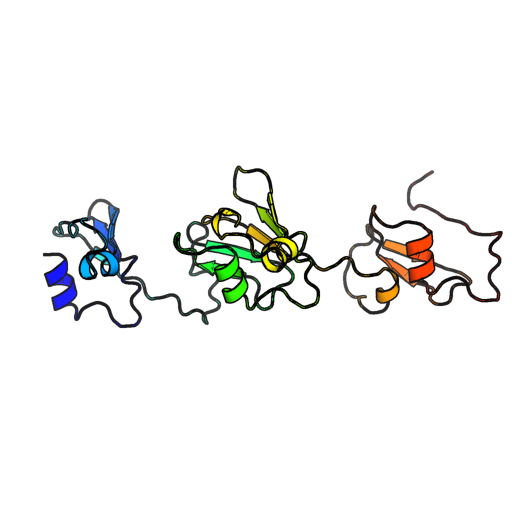1
ATOM 1499 C CA . ASN A 1 194 ? 0.780 -4.072 -26.365 1.00 78.81 194 ASN A CA 1
ATOM 1500 C C . ASN A 1 194 ? 1.616 -2.781 -26.319 1.00 78.81 194 ASN A C 1
ATOM 1502 O O . ASN A 1 194 ? 1.473 -1.950 -27.211 1.00 78.81 194 ASN A O 1
ATOM 1506 N N . ASP A 1 195 ? 2.469 -2.623 -25.307 1.00 76.06 195 ASP A N 1
ATOM 1507 C CA . ASP A 1 195 ? 3.364 -1.474 -25.162 1.00 76.06 195 ASP A CA 1
ATOM 1508 C C . ASP A 1 195 ? 4.740 -1.731 -25.812 1.00 76.06 195 ASP A C 1
ATOM 1510 O O . ASP A 1 195 ? 5.531 -0.805 -25.950 1.00 76.06 195 ASP A O 1
ATOM 1514 N N . MET A 1 196 ? 5.038 -2.977 -26.212 1.00 77.56 196 MET A N 1
ATOM 1515 C CA . MET A 1 196 ? 6.305 -3.357 -26.847 1.00 77.56 196 MET A CA 1
ATOM 1516 C C . MET A 1 196 ? 6.266 -3.182 -28.366 1.00 77.56 196 MET A C 1
ATOM 1518 O O . MET A 1 196 ? 5.322 -3.590 -29.049 1.00 77.56 196 MET A O 1
ATOM 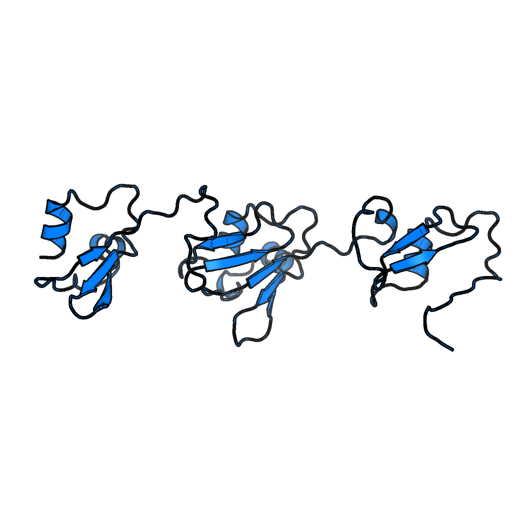1522 N N . HIS A 1 197 ? 7.362 -2.670 -28.916 1.00 84.56 197 HIS A N 1
ATOM 1523 C CA . HIS A 1 197 ? 7.588 -2.524 -30.345 1.00 84.56 197 HIS A CA 1
ATOM 1524 C C . HIS A 1 197 ? 8.570 -3.572 -30.888 1.00 84.56 197 HIS A C 1
ATOM 1526 O O . HIS A 1 197 ? 9.240 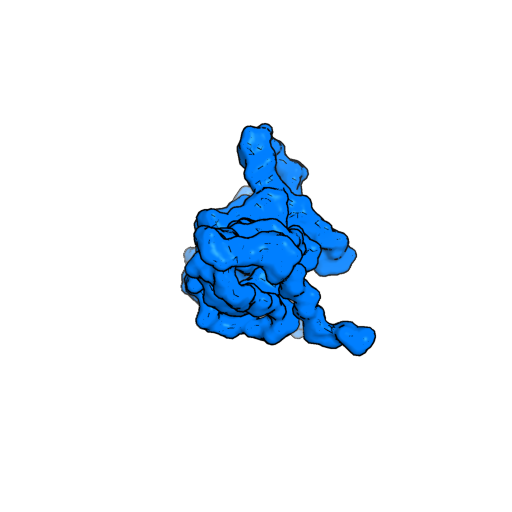-4.303 -30.160 1.00 84.56 197 HIS A O 1
ATOM 1532 N N . PHE A 1 198 ? 8.669 -3.648 -32.217 1.00 86.56 198 PHE A N 1
ATOM 1533 C CA . PHE A 1 198 ? 9.531 -4.614 -32.906 1.00 86.56 198 PHE A CA 1
ATOM 1534 C C . PHE A 1 198 ? 11.001 -4.553 -32.451 1.00 86.56 198 PHE A C 1
ATOM 1536 O O . PHE A 1 198 ? 11.626 -5.593 -32.256 1.00 86.56 198 PHE A O 1
ATOM 1543 N N . LEU A 1 199 ? 11.549 -3.349 -32.259 1.00 88.19 199 LEU A N 1
ATOM 1544 C CA . LEU A 1 199 ? 12.942 -3.176 -31.833 1.00 88.19 199 LEU A CA 1
ATOM 1545 C C . LEU A 1 199 ? 13.176 -3.605 -30.384 1.00 88.19 199 LEU A C 1
ATOM 1547 O O . LEU A 1 199 ? 14.254 -4.109 -30.078 1.00 88.19 199 LEU A O 1
ATOM 1551 N N . ASP A 1 200 ? 12.169 -3.471 -29.525 1.00 83.44 200 ASP A N 1
ATOM 1552 C CA . ASP A 1 200 ? 12.232 -3.918 -28.132 1.00 83.44 200 ASP A CA 1
ATOM 1553 C C . ASP A 1 200 ? 12.356 -5.442 -28.080 1.00 83.44 200 ASP A C 1
ATOM 1555 O O . ASP A 1 200 ? 13.194 -5.993 -27.373 1.00 83.44 200 ASP A O 1
ATOM 1559 N N . ILE A 1 201 ? 11.578 -6.130 -28.920 1.00 83.50 201 ILE A N 1
ATOM 1560 C CA . ILE A 1 201 ? 11.630 -7.586 -29.088 1.00 83.50 201 ILE A CA 1
ATOM 1561 C C . ILE A 1 201 ? 12.965 -8.032 -29.690 1.00 83.50 201 ILE A C 1
ATOM 1563 O O . ILE A 1 201 ? 13.534 -9.037 -29.268 1.00 83.50 201 ILE A O 1
ATOM 1567 N N . LEU A 1 202 ? 13.463 -7.322 -30.703 1.00 87.38 202 LEU A N 1
ATOM 1568 C CA . LEU A 1 202 ? 14.722 -7.692 -31.340 1.00 87.38 202 LEU A CA 1
ATOM 1569 C C . LEU A 1 202 ? 15.896 -7.509 -30.374 1.00 87.38 202 LEU A C 1
ATOM 1571 O O . LEU A 1 202 ? 16.764 -8.374 -30.301 1.00 87.38 202 LEU A O 1
ATOM 1575 N N . SER A 1 203 ? 15.879 -6.431 -29.592 1.00 86.75 203 SER A N 1
ATOM 1576 C CA . SER A 1 203 ? 16.841 -6.185 -28.515 1.00 86.75 203 SER A CA 1
ATOM 1577 C C . SER A 1 203 ? 16.734 -7.237 -27.410 1.00 86.75 203 SER A C 1
ATOM 1579 O O . SER A 1 203 ? 17.759 -7.717 -26.936 1.00 86.75 203 SER A O 1
ATOM 1581 N N . ALA A 1 204 ? 15.515 -7.673 -27.065 1.00 81.19 204 ALA A N 1
ATOM 1582 C CA . ALA A 1 204 ? 15.279 -8.775 -26.127 1.00 81.19 204 ALA A CA 1
ATOM 1583 C C . ALA A 1 204 ? 15.980 -10.071 -26.547 1.00 81.19 204 ALA A C 1
ATOM 1585 O O . ALA A 1 204 ? 16.462 -10.832 -25.710 1.00 81.19 204 ALA A O 1
ATOM 1586 N N . ALA A 1 205 ? 16.035 -10.308 -27.857 1.00 85.38 205 ALA A N 1
ATOM 1587 C CA . ALA A 1 205 ? 16.695 -11.452 -28.466 1.00 85.38 205 ALA A CA 1
ATOM 1588 C C . ALA A 1 205 ? 18.211 -11.260 -28.668 1.00 85.38 205 ALA A C 1
ATOM 1590 O O . ALA A 1 205 ? 18.808 -11.969 -29.480 1.00 85.38 205 ALA A O 1
ATOM 1591 N N . ASP A 1 206 ? 18.829 -10.314 -27.946 1.00 87.44 206 ASP A N 1
ATOM 1592 C CA . ASP A 1 206 ? 20.223 -9.865 -28.096 1.00 87.44 206 ASP A CA 1
ATOM 1593 C C . ASP A 1 206 ? 20.561 -9.375 -29.518 1.00 87.44 206 ASP A C 1
ATOM 1595 O O . ASP A 1 206 ? 21.717 -9.368 -29.944 1.00 87.44 206 ASP A O 1
ATOM 1599 N N . GLY A 1 207 ? 19.554 -8.959 -30.281 1.00 89.94 207 GLY A N 1
ATOM 1600 C CA . GLY A 1 207 ? 19.711 -8.509 -31.654 1.00 89.94 207 GLY A CA 1
ATOM 1601 C C . GLY A 1 207 ? 20.061 -9.620 -32.658 1.00 89.94 207 GLY A C 1
ATOM 1602 O O . GLY A 1 207 ? 20.230 -10.793 -32.306 1.00 89.94 207 GLY A O 1
ATOM 1603 N N . PRO A 1 208 ? 20.154 -9.260 -33.950 1.00 93.19 208 PRO A N 1
ATOM 1604 C CA . PRO A 1 208 ? 20.570 -10.177 -35.004 1.00 93.19 208 PRO A CA 1
ATOM 1605 C C . PRO A 1 208 ? 22.013 -10.658 -34.806 1.00 93.19 208 PRO A C 1
ATOM 1607 O O . PRO A 1 208 ? 22.871 -9.916 -34.321 1.00 93.19 208 PRO A O 1
ATOM 1610 N N . THR A 1 209 ? 22.307 -11.886 -35.231 1.00 93.62 209 THR A N 1
ATOM 1611 C CA . THR A 1 209 ? 23.700 -12.342 -35.338 1.00 93.62 209 THR A CA 1
ATOM 1612 C C . THR A 1 209 ? 24.397 -11.634 -36.506 1.00 93.62 209 THR A C 1
ATOM 1614 O O . THR A 1 209 ? 23.761 -11.042 -37.378 1.00 93.62 209 THR A O 1
ATOM 1617 N N . LYS A 1 210 ? 25.728 -11.741 -36.575 1.00 93.81 210 LYS A N 1
ATOM 1618 C CA . LYS A 1 210 ? 26.523 -11.232 -37.710 1.00 93.81 210 LYS A CA 1
ATOM 1619 C C . LYS A 1 210 ? 26.147 -11.849 -39.069 1.00 93.81 210 LYS A C 1
ATOM 1621 O O . LYS A 1 210 ? 26.448 -11.260 -40.099 1.00 93.81 210 LYS A O 1
ATOM 1626 N N . ASP A 1 211 ? 25.524 -13.027 -39.054 1.00 93.50 211 ASP A N 1
ATOM 1627 C CA . ASP A 1 211 ? 25.160 -13.801 -40.244 1.00 93.50 211 ASP A CA 1
ATOM 1628 C C . ASP A 1 211 ? 23.681 -13.587 -40.634 1.00 93.50 211 ASP A C 1
ATOM 1630 O O . ASP A 1 211 ? 23.156 -14.259 -41.524 1.00 93.50 211 ASP A O 1
ATOM 1634 N N . ALA A 1 212 ? 22.978 -12.675 -39.953 1.00 92.69 212 ALA A N 1
ATOM 1635 C CA . ALA A 1 212 ? 21.576 -12.380 -40.205 1.00 92.69 212 ALA A CA 1
ATOM 1636 C C . ALA A 1 212 ? 21.378 -11.521 -41.462 1.00 92.69 212 ALA A C 1
ATOM 1638 O O . ALA A 1 212 ? 21.977 -10.455 -41.606 1.00 92.69 212 ALA A O 1
ATOM 1639 N N . ASP A 1 213 ? 20.457 -11.934 -42.335 1.00 91.75 213 ASP A N 1
ATOM 1640 C CA . ASP A 1 213 ? 20.009 -11.098 -43.447 1.00 91.75 213 ASP A CA 1
ATOM 1641 C C . ASP A 1 213 ? 18.878 -10.162 -43.004 1.00 91.75 213 ASP A C 1
ATOM 1643 O O . ASP A 1 213 ? 17.707 -10.544 -42.921 1.00 91.75 213 ASP A O 1
ATOM 1647 N N . LEU A 1 214 ? 19.237 -8.907 -42.734 1.00 87.69 214 LEU A N 1
ATOM 1648 C CA . LEU A 1 214 ? 18.303 -7.883 -42.261 1.00 87.69 214 LEU A CA 1
ATOM 1649 C C . LEU A 1 214 ? 17.298 -7.423 -43.328 1.00 87.69 214 LEU A C 1
ATOM 1651 O O . LEU A 1 214 ? 16.318 -6.766 -42.982 1.00 87.69 214 LEU A O 1
ATOM 1655 N N . HIS A 1 215 ? 17.495 -7.775 -44.602 1.00 89.06 215 HIS A N 1
ATOM 1656 C CA . HIS A 1 215 ? 16.529 -7.471 -45.664 1.00 89.06 215 HIS A CA 1
ATOM 1657 C C . HIS A 1 215 ? 15.359 -8.461 -45.681 1.00 89.06 215 HIS A C 1
ATOM 1659 O O . HIS A 1 215 ? 14.316 -8.167 -46.262 1.00 89.06 215 HIS A O 1
ATOM 1665 N N . ASN A 1 216 ? 15.508 -9.617 -45.024 1.00 87.00 216 ASN A N 1
ATOM 1666 C CA . ASN A 1 216 ? 14.546 -10.715 -45.041 1.00 87.00 216 ASN A CA 1
ATOM 1667 C C . ASN A 1 216 ? 13.993 -11.008 -43.638 1.00 87.00 216 ASN A C 1
ATOM 1669 O O . ASN A 1 216 ? 14.147 -12.098 -43.086 1.00 87.00 216 ASN A O 1
ATOM 1673 N N . LEU A 1 217 ? 13.298 -10.022 -43.068 1.00 87.31 217 LEU A N 1
ATOM 1674 C CA . LEU A 1 217 ? 12.604 -10.134 -41.783 1.00 87.31 217 LEU A CA 1
ATOM 1675 C C . LEU A 1 217 ? 11.105 -10.380 -42.001 1.00 87.31 217 LEU A C 1
ATOM 1677 O O . LEU A 1 217 ? 10.449 -9.662 -42.755 1.00 87.31 217 LEU A O 1
ATOM 1681 N N . ARG A 1 218 ? 10.539 -11.384 -41.319 1.00 88.31 218 ARG A N 1
ATOM 1682 C CA . ARG A 1 218 ? 9.115 -11.736 -41.427 1.00 88.31 218 ARG A CA 1
ATOM 1683 C C . ARG A 1 218 ? 8.454 -11.802 -40.056 1.00 88.31 218 ARG A C 1
ATOM 1685 O O . ARG A 1 218 ? 8.857 -12.596 -39.212 1.00 88.31 218 ARG A O 1
ATOM 1692 N N . VAL A 1 219 ? 7.376 -11.041 -39.882 1.00 89.19 219 VAL A N 1
ATOM 1693 C CA . VAL A 1 219 ? 6.482 -11.127 -38.718 1.00 89.19 219 VAL A CA 1
ATOM 1694 C C . VAL A 1 219 ? 5.223 -11.885 -39.131 1.00 89.19 219 VAL A C 1
ATOM 1696 O O . VAL A 1 219 ? 4.637 -11.600 -40.171 1.00 89.19 219 VAL A O 1
ATOM 1699 N N . THR A 1 220 ? 4.829 -12.898 -38.359 1.00 86.31 220 THR A N 1
ATOM 1700 C CA . THR A 1 220 ? 3.623 -13.705 -38.617 1.00 86.31 220 THR A CA 1
ATOM 1701 C C . THR A 1 220 ? 2.750 -13.709 -37.371 1.00 86.31 220 THR A C 1
ATOM 1703 O O . THR A 1 220 ? 3.246 -13.953 -36.274 1.00 86.31 220 THR A O 1
ATOM 1706 N N . HIS A 1 221 ? 1.454 -13.462 -37.539 1.00 83.88 221 HIS A N 1
ATOM 1707 C CA . HIS A 1 221 ? 0.485 -13.482 -36.448 1.00 83.88 221 HIS A CA 1
ATOM 1708 C C . HIS A 1 221 ? -0.324 -14.778 -36.496 1.00 83.88 221 HIS A C 1
ATOM 1710 O O . HIS A 1 221 ? -0.799 -15.183 -37.557 1.00 83.88 221 HIS A O 1
ATOM 1716 N N . ARG A 1 222 ? -0.483 -15.428 -35.340 1.00 68.38 222 ARG A N 1
ATOM 1717 C CA . ARG A 1 222 ? -1.456 -16.508 -35.159 1.00 68.38 222 ARG A CA 1
ATOM 1718 C C . ARG A 1 222 ? -2.828 -15.825 -35.185 1.00 68.38 222 ARG A C 1
ATOM 1720 O O . ARG A 1 222 ? -3.067 -14.974 -34.341 1.00 68.38 222 ARG A O 1
ATOM 1727 N N . ASP A 1 223 ? -3.639 -16.119 -36.196 1.00 64.44 223 ASP A N 1
ATOM 1728 C CA . ASP A 1 223 ? -4.991 -15.572 -36.438 1.00 64.44 223 ASP A CA 1
ATOM 1729 C C . ASP A 1 223 ? -5.104 -14.294 -37.288 1.00 64.44 223 ASP A C 1
ATOM 1731 O O . ASP A 1 223 ? -5.877 -13.384 -36.986 1.00 64.44 223 ASP A O 1
ATOM 1735 N N . LYS A 1 224 ? -4.426 -14.267 -38.441 1.00 48.97 224 LYS A N 1
ATOM 1736 C CA . LYS A 1 224 ? -4.996 -13.613 -39.631 1.00 48.97 224 LYS A CA 1
ATOM 1737 C C . LYS A 1 224 ? -4.884 -14.535 -40.844 1.00 48.97 224 LYS A C 1
ATOM 1739 O O . LYS A 1 224 ? -3.788 -14.762 -41.349 1.00 48.97 224 LYS A O 1
ATOM 1744 N N . SER A 1 225 ? -6.031 -15.091 -41.236 1.00 38.19 225 SER A N 1
ATOM 1745 C CA . SER A 1 225 ? -6.332 -15.529 -42.605 1.00 38.19 225 SER A CA 1
ATOM 1746 C C . SER A 1 225 ? -6.238 -14.361 -43.577 1.00 38.19 225 SER A C 1
ATOM 1748 O O . SER A 1 225 ? -6.710 -13.271 -43.172 1.00 38.19 225 SER A O 1
#

InterPro domains:
  IPR019554 Soluble ligand binding domain [PF10531] (1-34)
  IPR019554 Soluble ligand binding domain [PF10531] (78-128)
  IPR049712 Polysaccharide export protein [PTHR33619] (3-119)
  IPR054765 SLBB domain [PF22461] (178-222)

Radius of gyration: 27.19 Å; chains: 1; bounding box: 58×39×84 Å

Foldseek 3Di:
DLVVVCVVVVHADPQWPQQFKWKQDQVRDIDGDRRPCVVVVVDPDDDDDDDPNIDIDTDTRPDLPDPPLVPQDQQQWEFEDEFFQAGGTDGDDQVDFPVNVCVSSVHGHPQWPQQFKWKDDPPDDIDTHRNPCCVVVVHDPVPTDDDHRNMYIYIYGDPPQLLVQPPDDDDDDPPQWDFADDQFCAGGIGGHDPVDDPVSNCVNSVHGHPPDDPVDDDDDDDDDD